Protein AF-A0A7R9KYJ5-F1 (afdb_monomer)

pLDDT: mean 84.86, std 11.12, range [43.69, 97.81]

Organism: NCBI:txid1979941

Solvent-accessible surface area (backbone atoms only — not comparable to full-atom values): 15935 Å² total; per-residue (Å²): 87,80,47,79,44,80,58,93,63,88,48,74,47,66,57,89,94,45,94,55,43,24,34,46,56,41,36,39,38,29,36,30,98,45,69,62,55,12,24,77,63,60,63,96,84,44,43,27,28,15,24,41,35,40,36,20,23,23,57,75,84,31,96,46,56,84,66,14,72,80,43,87,79,11,60,50,76,47,79,46,78,37,78,87,72,94,54,72,93,75,57,66,68,77,55,44,60,58,57,52,52,56,69,68,59,84,71,76,64,73,92,35,41,22,79,75,34,82,95,36,33,52,69,72,69,48,92,83,67,78,65,53,68,45,46,75,91,76,63,78,89,61,90,83,59,48,72,71,41,78,50,61,78,94,78,58,62,49,79,40,78,71,91,85,44,41,33,39,38,51,38,89,94,53,68,38,35,39,32,50,30,93,45,94,54,44,21,34,49,48,36,35,38,47,40,62,40,97,48,79,69,31,28,24,76,47,27,50,71,78,43,44,30,26,15,25,42,35,39,38,20,22,24,56,75,83,31,97,44,57,84,66,14,72,81,43,89,79,12,57,49,73,50,79,43,79,38,78,87,71,95,48,75,91,72,56,67,68,71,57,46,58,56,59,54,56,52,70,73,57,83,80,111

Structure (mmCIF, N/CA/C/O backbone):
data_AF-A0A7R9KYJ5-F1
#
_entry.id   AF-A0A7R9KYJ5-F1
#
loop_
_atom_site.group_PDB
_atom_site.id
_atom_site.type_symbol
_atom_site.label_atom_id
_atom_site.label_alt_id
_atom_site.label_comp_id
_atom_site.label_asym_id
_atom_site.label_entity_id
_atom_site.label_seq_id
_atom_site.pdbx_PDB_ins_code
_atom_site.Cartn_x
_atom_site.Cartn_y
_atom_site.Cartn_z
_atom_site.occupancy
_atom_site.B_iso_or_equiv
_atom_site.auth_seq_id
_atom_site.auth_comp_id
_atom_site.auth_asym_id
_atom_site.auth_atom_id
_atom_site.pdbx_PDB_model_num
ATOM 1 N N . ILE A 1 1 ? 7.796 -6.498 -13.923 1.00 54.25 1 ILE A N 1
ATOM 2 C CA . ILE A 1 1 ? 8.670 -6.961 -12.808 1.00 54.25 1 ILE A CA 1
ATOM 3 C C . ILE A 1 1 ? 9.885 -6.072 -12.810 1.00 54.25 1 ILE A C 1
ATOM 5 O O . ILE A 1 1 ? 10.427 -5.866 -13.887 1.00 54.25 1 ILE A O 1
ATOM 9 N N . VAL A 1 2 ? 10.260 -5.558 -11.642 1.00 54.19 2 VAL A N 1
ATOM 10 C CA . VAL A 1 2 ? 11.327 -4.572 -11.493 1.00 54.19 2 VAL A CA 1
ATOM 11 C C . VAL A 1 2 ? 12.455 -5.181 -10.668 1.00 54.19 2 VAL A C 1
ATOM 13 O O . VAL A 1 2 ? 12.219 -5.609 -9.537 1.00 54.19 2 VAL A O 1
ATOM 16 N N . PHE A 1 3 ? 13.662 -5.227 -11.223 1.00 60.84 3 PHE A N 1
ATOM 17 C CA . PHE A 1 3 ? 14.865 -5.660 -10.513 1.00 60.84 3 PHE A CA 1
ATOM 18 C C . PHE A 1 3 ? 15.746 -4.459 -10.231 1.00 60.84 3 PHE A C 1
ATOM 20 O O . PHE A 1 3 ? 16.089 -3.743 -11.163 1.00 60.84 3 PHE A O 1
ATOM 27 N N . LYS A 1 4 ? 16.120 -4.264 -8.965 1.00 56.47 4 LYS A N 1
ATOM 28 C CA . LYS A 1 4 ? 17.148 -3.298 -8.583 1.00 56.47 4 LYS A CA 1
ATOM 29 C C . LYS A 1 4 ? 18.452 -4.037 -8.348 1.00 56.47 4 LYS A C 1
ATOM 31 O O . LYS A 1 4 ? 18.473 -4.994 -7.576 1.00 56.47 4 LYS A O 1
ATOM 36 N N . ILE A 1 5 ? 19.501 -3.606 -9.031 1.00 63.38 5 ILE A N 1
ATOM 37 C CA . ILE A 1 5 ? 20.840 -4.172 -8.917 1.00 63.38 5 ILE A CA 1
ATOM 38 C C . ILE A 1 5 ? 21.753 -3.070 -8.388 1.00 63.38 5 ILE A C 1
ATOM 40 O O . ILE A 1 5 ? 21.816 -1.982 -8.968 1.00 63.38 5 ILE A O 1
ATOM 44 N N . ASN A 1 6 ? 22.437 -3.365 -7.283 1.00 60.59 6 ASN A N 1
ATOM 45 C CA . ASN A 1 6 ? 23.510 -2.521 -6.775 1.00 60.59 6 ASN A CA 1
ATOM 46 C C . ASN A 1 6 ? 24.756 -2.774 -7.619 1.00 60.59 6 ASN A C 1
ATOM 48 O O . ASN A 1 6 ? 25.093 -3.924 -7.901 1.00 60.59 6 ASN A O 1
ATOM 52 N N . VAL A 1 7 ? 25.422 -1.701 -8.029 1.00 64.50 7 VAL A N 1
ATOM 53 C CA . VAL A 1 7 ? 26.625 -1.797 -8.851 1.00 64.50 7 VAL A CA 1
ATOM 54 C C . VAL A 1 7 ? 27.841 -1.795 -7.925 1.00 64.50 7 VAL A C 1
ATOM 56 O O . VAL A 1 7 ? 28.076 -0.820 -7.220 1.00 64.50 7 VAL A O 1
ATOM 59 N N . GLU A 1 8 ? 28.588 -2.901 -7.887 1.00 60.72 8 GLU A N 1
ATOM 60 C CA . GLU A 1 8 ? 29.778 -3.045 -7.026 1.00 60.72 8 GLU A CA 1
ATOM 61 C C . GLU A 1 8 ? 31.028 -2.368 -7.611 1.00 60.72 8 GLU A C 1
ATOM 63 O O . GLU A 1 8 ? 31.940 -2.007 -6.874 1.00 60.72 8 GLU A O 1
ATOM 68 N N . GLN A 1 9 ? 31.066 -2.164 -8.932 1.00 69.69 9 GLN A N 1
ATOM 69 C CA . GLN A 1 9 ? 32.134 -1.440 -9.626 1.00 69.69 9 GLN A CA 1
ATOM 70 C C . GLN A 1 9 ? 31.629 -0.081 -10.116 1.00 69.69 9 GLN A C 1
ATOM 72 O O . GLN A 1 9 ? 30.577 0.007 -10.747 1.00 69.69 9 GLN A O 1
ATOM 77 N N . SER A 1 10 ? 32.385 0.986 -9.860 1.00 73.44 10 SER A N 1
ATOM 78 C CA . SER A 1 10 ? 32.028 2.336 -10.299 1.00 73.44 10 SER A CA 1
ATOM 79 C C . SER A 1 10 ? 32.133 2.460 -11.820 1.00 73.44 10 SER A C 1
ATOM 81 O O . SER A 1 10 ? 33.216 2.576 -12.389 1.00 73.44 10 SER A O 1
ATOM 83 N N . VAL A 1 11 ? 30.982 2.457 -12.492 1.00 84.19 11 VAL A N 1
ATOM 84 C CA . VAL A 1 11 ? 30.887 2.776 -13.920 1.00 84.19 11 VAL A CA 1
ATOM 85 C C . VAL A 1 11 ? 30.623 4.271 -14.059 1.00 84.19 11 VAL A C 1
ATOM 87 O O . VAL A 1 11 ? 29.610 4.769 -13.563 1.00 84.19 11 VAL A O 1
ATOM 90 N N . VAL A 1 12 ? 31.528 4.981 -14.732 1.00 88.19 12 VAL A N 1
ATOM 91 C CA . VAL A 1 12 ? 31.413 6.422 -14.983 1.00 88.19 12 VAL A CA 1
ATOM 92 C C . VAL A 1 12 ? 30.849 6.656 -16.382 1.00 88.19 12 VAL A C 1
ATOM 94 O O . VAL A 1 12 ? 31.362 6.144 -17.373 1.00 88.19 12 VAL A O 1
ATOM 97 N N . LEU A 1 13 ? 29.784 7.442 -16.446 1.00 86.56 13 LEU A N 1
ATOM 98 C CA . LEU A 1 13 ? 29.173 7.974 -17.651 1.00 86.56 13 LEU A CA 1
ATOM 99 C C . LEU A 1 13 ? 29.736 9.371 -17.907 1.00 86.56 13 LEU A C 1
ATOM 101 O O . LEU A 1 13 ? 29.700 10.242 -17.036 1.00 86.56 13 LEU A O 1
ATOM 105 N N . SER A 1 14 ? 30.228 9.591 -19.116 1.00 87.94 14 SER A N 1
ATOM 106 C CA . SER A 1 14 ? 30.701 10.887 -19.587 1.00 87.94 14 SER A CA 1
ATOM 107 C C . SER A 1 14 ? 30.378 11.047 -21.074 1.00 87.94 14 SER A C 1
ATOM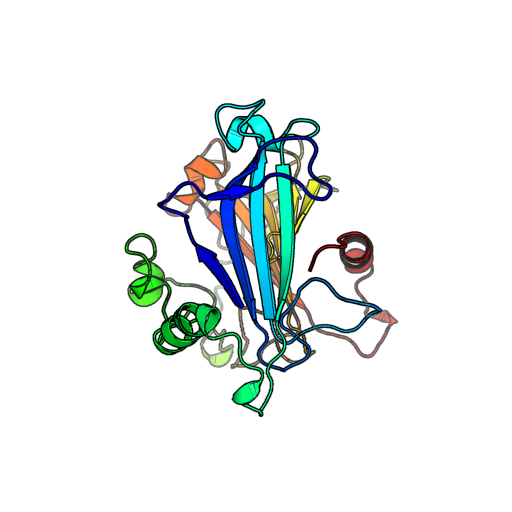 109 O O . SER A 1 14 ? 30.096 10.064 -21.764 1.00 87.94 14 SER A O 1
ATOM 111 N N . SER A 1 15 ? 30.412 12.292 -21.560 1.00 85.56 15 SER A N 1
ATOM 112 C CA . SER A 1 15 ? 30.179 12.658 -22.968 1.00 85.56 15 SER A CA 1
ATOM 113 C C . SER A 1 15 ? 28.714 12.552 -23.444 1.00 85.56 15 SER A C 1
ATOM 115 O O . SER A 1 15 ? 27.780 12.389 -22.658 1.00 85.56 15 SER A O 1
ATOM 117 N N . GLY A 1 16 ? 28.493 12.733 -24.753 1.00 83.75 16 GLY A N 1
ATOM 118 C CA . GLY A 1 16 ? 27.154 12.822 -25.340 1.00 83.75 16 GLY A CA 1
ATOM 119 C C . GLY A 1 16 ? 26.439 14.109 -24.900 1.00 83.75 16 GLY A C 1
ATOM 120 O O . GLY A 1 16 ? 27.052 15.172 -24.957 1.00 83.75 16 GLY A O 1
ATOM 121 N N . PRO A 1 17 ? 25.169 14.045 -24.459 1.00 86.38 17 PRO A N 1
ATOM 122 C CA . PRO A 1 17 ? 24.458 15.209 -23.931 1.00 86.38 17 PRO A CA 1
ATOM 123 C C . PRO A 1 17 ? 24.836 15.552 -22.476 1.00 86.38 17 PRO A C 1
ATOM 125 O O . PRO A 1 17 ? 24.262 16.478 -21.909 1.00 86.38 17 PRO A O 1
ATOM 128 N N . LEU A 1 18 ? 25.741 14.797 -21.838 1.00 88.38 18 LEU A N 1
ATOM 129 C CA . LEU A 1 18 ? 26.105 14.997 -20.435 1.00 88.38 18 LEU A CA 1
ATOM 130 C C . LEU A 1 18 ? 27.229 16.030 -20.295 1.00 88.38 18 LEU A C 1
ATOM 132 O O . LEU A 1 18 ? 28.330 15.840 -20.812 1.00 88.38 18 LEU A O 1
ATOM 136 N N . SER A 1 19 ? 26.962 17.088 -19.527 1.00 90.19 19 SER A N 1
ATOM 137 C CA . SER A 1 19 ? 27.920 18.170 -19.245 1.00 90.19 19 SER A CA 1
ATOM 138 C C . SER A 1 19 ? 28.940 17.843 -18.145 1.00 90.19 19 SER A C 1
ATOM 140 O O . SER A 1 19 ? 29.886 18.601 -17.950 1.00 90.19 19 SER A O 1
ATOM 142 N N . TYR A 1 20 ? 28.749 16.742 -17.414 1.00 93.00 20 TYR A N 1
ATOM 143 C CA . TYR A 1 20 ? 29.576 16.336 -16.271 1.00 93.00 20 TYR A CA 1
ATOM 144 C C . TYR A 1 20 ? 29.854 14.833 -16.299 1.00 93.00 20 TYR A C 1
ATOM 146 O O . TYR A 1 20 ? 29.280 14.092 -17.101 1.00 93.00 20 TYR A O 1
ATOM 154 N N . GLN A 1 21 ? 30.718 14.380 -15.392 1.00 92.75 21 GLN A N 1
ATOM 155 C CA . GLN A 1 21 ? 30.911 12.958 -15.123 1.00 92.75 21 GLN A CA 1
ATOM 156 C C . GLN A 1 21 ? 29.897 12.454 -14.094 1.00 92.75 21 GLN A C 1
ATOM 158 O O . GLN A 1 21 ? 29.763 13.012 -13.003 1.00 92.75 21 GLN A O 1
ATOM 163 N N . TYR A 1 22 ? 29.213 11.366 -14.436 1.00 93.44 22 TYR A N 1
ATOM 164 C CA . TYR A 1 22 ? 28.187 10.757 -13.600 1.00 93.44 22 TYR A CA 1
ATOM 165 C C . TYR A 1 22 ? 28.546 9.314 -13.264 1.00 93.44 22 TYR A C 1
ATOM 167 O O . TYR A 1 22 ? 28.763 8.510 -14.160 1.00 93.44 22 TYR A O 1
ATOM 175 N N . THR A 1 23 ? 28.549 8.941 -11.989 1.00 92.75 23 THR A N 1
ATOM 176 C CA . THR A 1 23 ? 28.785 7.551 -11.575 1.00 92.75 23 THR A CA 1
ATOM 177 C C . THR A 1 23 ? 27.461 6.816 -11.405 1.00 92.75 23 THR A C 1
ATOM 179 O O . THR A 1 23 ? 26.571 7.287 -10.691 1.00 92.75 23 THR A O 1
ATOM 182 N N . ILE A 1 24 ? 27.317 5.654 -12.053 1.00 89.62 24 ILE A N 1
ATOM 183 C CA . ILE A 1 24 ? 26.127 4.805 -11.925 1.00 89.62 24 ILE A CA 1
ATOM 184 C C . ILE A 1 24 ? 26.024 4.308 -10.484 1.00 89.62 24 ILE A C 1
ATOM 186 O O . ILE A 1 24 ? 26.941 3.682 -9.962 1.00 89.62 24 ILE A O 1
ATOM 190 N N . SER A 1 25 ? 24.877 4.561 -9.859 1.00 85.75 25 SER A N 1
ATOM 191 C CA . SER A 1 25 ? 24.578 4.115 -8.499 1.00 85.75 25 SER A CA 1
ATOM 192 C C . SER A 1 25 ? 23.586 2.961 -8.488 1.00 85.75 25 SER A C 1
ATOM 194 O O . SER A 1 25 ? 23.753 2.015 -7.722 1.00 85.75 25 SER A O 1
ATOM 196 N N . ASN A 1 26 ? 22.556 3.029 -9.334 1.00 82.69 26 ASN A N 1
ATOM 197 C CA . ASN A 1 26 ? 21.477 2.051 -9.339 1.00 82.69 26 ASN A CA 1
ATOM 198 C C . ASN A 1 26 ? 21.112 1.655 -10.760 1.00 82.69 26 ASN A C 1
ATOM 200 O O . ASN A 1 26 ? 21.016 2.494 -11.655 1.00 82.69 26 ASN A O 1
ATOM 204 N N . LEU A 1 27 ? 20.815 0.375 -10.929 1.00 82.75 27 LEU A N 1
ATOM 205 C CA . LEU A 1 27 ? 20.267 -0.165 -12.158 1.00 82.75 27 LEU A CA 1
ATOM 206 C C . LEU A 1 27 ? 18.890 -0.745 -11.866 1.00 82.75 27 LEU A C 1
ATOM 208 O O . LEU A 1 27 ? 18.728 -1.529 -10.931 1.00 82.75 27 LEU A O 1
ATOM 212 N N . THR A 1 28 ? 17.905 -0.348 -12.663 1.00 80.62 28 THR A N 1
ATOM 213 C CA . THR A 1 28 ? 16.538 -0.851 -12.582 1.00 80.62 28 THR A CA 1
ATOM 214 C C . THR A 1 28 ? 16.159 -1.516 -13.893 1.00 80.62 28 THR A C 1
ATOM 216 O O . THR A 1 28 ? 16.295 -0.922 -14.953 1.00 80.62 28 THR A O 1
ATOM 219 N N . LEU A 1 29 ? 15.704 -2.760 -13.842 1.00 81.31 29 LEU A N 1
ATOM 220 C CA . LEU A 1 29 ? 15.340 -3.514 -15.034 1.00 81.31 29 LEU A CA 1
ATOM 221 C C . LEU A 1 29 ? 13.868 -3.908 -14.977 1.00 81.31 29 LEU A C 1
ATOM 223 O O . LEU A 1 29 ? 13.441 -4.615 -14.060 1.00 81.31 29 LEU A O 1
ATOM 227 N N . HIS A 1 30 ? 13.118 -3.459 -15.975 1.00 79.38 30 HIS A N 1
ATOM 228 C CA . HIS A 1 30 ? 11.690 -3.668 -16.138 1.00 79.38 30 HIS A CA 1
ATOM 229 C C . HIS A 1 30 ? 11.417 -4.697 -17.229 1.00 79.38 30 HIS A C 1
ATOM 231 O O . HIS A 1 30 ? 11.981 -4.636 -18.320 1.00 79.38 30 HIS A O 1
ATOM 237 N N . PHE A 1 31 ? 10.520 -5.638 -16.944 1.00 79.75 31 PHE A N 1
ATOM 238 C CA . PHE A 1 31 ? 10.024 -6.593 -17.936 1.00 79.75 31 PHE A CA 1
ATOM 239 C C . PHE A 1 31 ? 8.535 -6.849 -17.816 1.00 79.75 31 PHE A C 1
ATOM 241 O O . PHE A 1 31 ? 7.980 -6.920 -16.707 1.00 79.75 31 PHE A O 1
ATOM 248 N N . GLY A 1 32 ? 7.935 -7.082 -18.979 1.00 68.69 32 GLY A N 1
ATOM 249 C CA . GLY A 1 32 ? 6.530 -7.402 -19.143 1.00 68.69 32 GLY A CA 1
ATOM 250 C C . GLY A 1 32 ? 6.286 -8.896 -19.226 1.00 68.69 32 GLY A C 1
ATOM 251 O O . GLY A 1 32 ? 7.159 -9.670 -19.607 1.00 68.69 32 GLY A O 1
ATOM 252 N N . ARG A 1 33 ? 5.059 -9.306 -18.891 1.00 68.06 33 ARG A N 1
ATOM 253 C CA . ARG A 1 33 ? 4.560 -10.647 -19.244 1.00 68.06 33 ARG A CA 1
ATOM 254 C C . ARG A 1 33 ? 4.329 -10.799 -20.749 1.00 68.06 33 ARG A C 1
ATOM 256 O O . ARG A 1 33 ? 4.350 -11.911 -21.257 1.00 68.06 33 ARG A O 1
ATOM 263 N N . GLU A 1 34 ? 4.102 -9.683 -21.431 1.00 73.69 34 GLU A N 1
ATOM 264 C CA . GLU A 1 34 ? 3.839 -9.600 -22.864 1.00 73.69 34 GLU A CA 1
ATOM 265 C C . GLU A 1 34 ? 4.842 -8.641 -23.514 1.00 73.69 34 GLU A C 1
ATOM 267 O O . GLU A 1 34 ? 5.391 -7.753 -22.853 1.00 73.69 34 GLU A O 1
ATOM 272 N N . ASN A 1 35 ? 5.030 -8.785 -24.828 1.00 79.00 35 ASN A N 1
ATOM 273 C CA . ASN A 1 35 ? 5.992 -8.012 -25.621 1.00 79.00 35 ASN A CA 1
ATOM 274 C C . ASN A 1 35 ? 5.703 -6.502 -25.686 1.00 79.00 35 ASN A C 1
ATOM 276 O O . ASN A 1 35 ? 6.503 -5.754 -26.224 1.00 79.00 35 ASN A O 1
ATOM 280 N N . ASN A 1 36 ? 4.577 -6.039 -25.159 1.00 77.25 36 ASN A N 1
ATOM 281 C CA . ASN A 1 36 ? 4.180 -4.634 -25.141 1.00 77.25 36 ASN A CA 1
ATOM 282 C C . ASN A 1 36 ? 3.894 -4.134 -23.719 1.00 77.25 36 ASN A C 1
ATOM 284 O O . ASN A 1 36 ? 3.120 -3.202 -23.555 1.00 77.25 36 ASN A O 1
ATOM 288 N N . ARG A 1 37 ? 4.425 -4.789 -22.675 1.00 74.62 37 ARG A N 1
ATOM 289 C CA . ARG A 1 37 ? 4.090 -4.463 -21.271 1.00 74.62 37 ARG A CA 1
ATOM 290 C C . ARG A 1 37 ? 5.292 -4.436 -20.337 1.00 74.62 37 ARG A C 1
ATOM 292 O O . ARG A 1 37 ? 5.141 -4.758 -19.158 1.00 74.62 37 ARG A O 1
ATOM 299 N N . GLY A 1 38 ? 6.482 -4.167 -20.864 1.00 82.31 38 GLY A N 1
ATOM 300 C CA . GLY A 1 38 ? 7.709 -4.220 -20.081 1.00 82.31 38 GLY A CA 1
ATOM 301 C C . GLY A 1 38 ? 8.352 -2.891 -19.783 1.00 82.31 38 GLY A C 1
ATOM 302 O O . GLY A 1 38 ? 8.700 -2.680 -18.630 1.00 82.31 38 GLY A O 1
ATOM 303 N N . SER A 1 39 ? 8.515 -2.024 -20.776 1.00 86.69 39 SER A N 1
ATOM 304 C CA . SER A 1 39 ? 9.065 -0.688 -20.551 1.00 86.69 39 SER A CA 1
ATOM 305 C C . SER A 1 39 ? 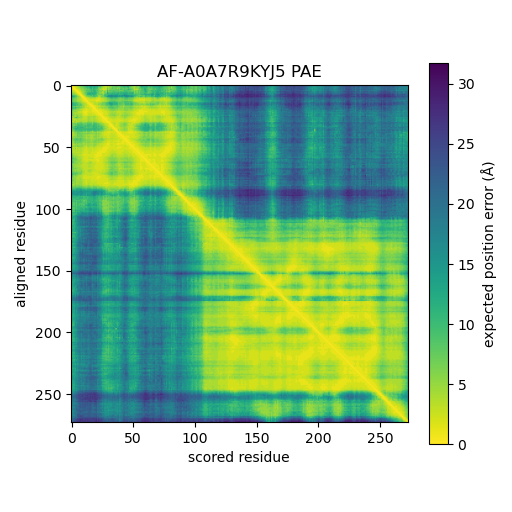8.041 0.232 -19.900 1.00 86.69 39 SER A C 1
ATOM 307 O O . SER A 1 39 ? 6.867 0.162 -20.247 1.00 86.69 39 SER A O 1
ATOM 309 N N . GLU A 1 40 ? 8.449 1.104 -18.985 1.00 81.88 40 GLU A N 1
ATOM 310 C CA . GLU A 1 40 ? 7.583 2.195 -18.509 1.00 81.88 40 GLU A CA 1
ATOM 311 C C . GLU A 1 40 ? 7.605 3.372 -19.497 1.00 81.88 40 GLU A C 1
ATOM 313 O O . GLU A 1 40 ? 6.586 4.031 -19.708 1.00 81.88 40 GLU A O 1
ATOM 318 N N . HIS A 1 41 ? 8.727 3.565 -20.199 1.00 83.12 41 HIS A N 1
ATOM 319 C CA . HIS A 1 41 ? 8.852 4.549 -21.270 1.00 83.12 41 HIS A CA 1
ATOM 320 C C . HIS A 1 41 ? 8.405 3.989 -22.627 1.00 83.12 41 HIS A C 1
ATOM 322 O O . HIS A 1 41 ? 8.463 2.783 -22.894 1.00 83.12 41 HIS A O 1
ATOM 328 N N . THR A 1 42 ? 7.969 4.884 -23.516 1.00 85.44 42 THR A N 1
ATOM 329 C CA . THR A 1 42 ? 7.528 4.550 -24.879 1.00 85.44 42 THR A CA 1
ATOM 330 C C . THR A 1 42 ? 8.293 5.368 -25.914 1.00 85.44 42 THR A C 1
ATOM 332 O O . THR A 1 42 ? 8.713 6.489 -25.633 1.00 85.44 42 THR A O 1
ATOM 335 N N . ILE A 1 43 ? 8.451 4.827 -27.125 1.00 83.88 43 ILE A N 1
ATOM 336 C CA . ILE A 1 43 ? 8.897 5.596 -28.299 1.00 83.88 43 ILE A CA 1
ATOM 337 C C . ILE A 1 43 ? 7.706 5.702 -29.239 1.00 83.88 43 ILE A C 1
ATOM 339 O O . ILE A 1 43 ? 7.170 4.683 -29.670 1.00 83.88 43 ILE A O 1
ATOM 343 N N . SER A 1 44 ? 7.266 6.928 -29.528 1.00 86.38 44 SER A N 1
ATOM 344 C CA . SER A 1 44 ? 6.091 7.194 -30.375 1.00 86.38 44 SER A CA 1
ATOM 345 C C . SER A 1 44 ? 4.832 6.434 -29.926 1.00 86.38 44 SER A C 1
ATOM 347 O O . SER A 1 44 ? 4.076 5.921 -30.746 1.00 86.38 44 SER A O 1
ATOM 349 N N . GLY A 1 45 ? 4.629 6.306 -28.609 1.00 83.25 45 GLY A N 1
ATOM 350 C CA . GLY A 1 45 ? 3.502 5.570 -28.024 1.00 83.25 45 GLY A CA 1
ATOM 351 C C . GLY A 1 45 ? 3.644 4.043 -28.037 1.00 83.25 45 GLY A C 1
ATOM 352 O O . GLY A 1 45 ? 2.771 3.350 -27.518 1.00 83.25 45 GLY A O 1
ATOM 353 N N . VAL A 1 46 ? 4.738 3.499 -28.579 1.00 84.56 46 VAL A N 1
ATOM 354 C CA . VAL A 1 46 ? 5.011 2.059 -28.579 1.00 84.56 46 VAL A CA 1
ATOM 355 C C . VAL A 1 46 ? 5.761 1.668 -27.309 1.00 84.56 46 VAL A C 1
ATOM 357 O O . VAL A 1 46 ? 6.832 2.199 -27.008 1.00 84.56 46 VAL A O 1
ATOM 360 N N . GLN A 1 47 ? 5.186 0.719 -26.573 1.00 87.56 47 GLN A N 1
ATOM 361 C CA . GLN A 1 47 ? 5.770 0.111 -25.380 1.00 87.56 47 GLN A CA 1
ATOM 362 C C . GLN A 1 47 ? 6.568 -1.144 -25.756 1.00 87.56 47 GLN A C 1
ATOM 364 O O . GLN A 1 47 ? 6.176 -1.894 -26.652 1.00 87.56 47 GLN A O 1
ATOM 369 N N . PHE A 1 48 ? 7.675 -1.387 -25.059 1.00 88.38 48 PHE A N 1
ATOM 370 C CA . PHE A 1 48 ? 8.626 -2.450 -25.364 1.00 88.38 48 PHE A CA 1
ATOM 371 C C . PHE A 1 48 ? 8.519 -3.621 -24.373 1.00 88.38 48 PHE A C 1
ATOM 373 O O . PHE A 1 48 ? 8.005 -3.460 -23.259 1.00 88.38 48 PHE A O 1
ATOM 380 N N . PRO A 1 49 ? 9.015 -4.817 -24.745 1.00 86.19 49 PRO A N 1
ATOM 381 C CA . PRO A 1 49 ? 9.022 -5.992 -23.872 1.00 86.19 49 PRO A CA 1
ATOM 382 C C . PRO A 1 49 ? 9.823 -5.834 -22.570 1.00 86.19 49 PRO A C 1
ATOM 384 O O . PRO A 1 49 ? 9.571 -6.554 -21.597 1.00 86.19 49 PRO A O 1
ATOM 387 N N . GLY A 1 50 ? 10.787 -4.914 -22.544 1.00 86.75 50 GLY A N 1
ATOM 388 C CA . GLY A 1 50 ? 11.550 -4.571 -21.353 1.00 86.75 50 GLY A CA 1
ATOM 389 C C . GLY A 1 50 ? 12.273 -3.237 -21.474 1.00 86.75 50 GLY A C 1
ATOM 390 O O . GLY A 1 50 ? 12.371 -2.658 -22.555 1.00 86.75 50 GLY A O 1
ATOM 391 N N . GLU A 1 51 ? 12.791 -2.765 -20.349 1.00 89.00 51 GLU A N 1
ATOM 392 C CA . GLU A 1 51 ? 13.551 -1.524 -20.240 1.00 89.00 51 GLU A CA 1
ATOM 393 C C . GLU A 1 51 ? 14.612 -1.652 -19.158 1.00 89.00 51 GLU A C 1
ATOM 395 O O . GLU A 1 51 ? 14.330 -2.090 -18.046 1.00 89.00 51 GLU A O 1
ATOM 400 N N . LEU A 1 52 ? 15.826 -1.228 -19.479 1.00 86.62 52 LEU A N 1
ATOM 401 C CA . LEU A 1 52 ? 16.918 -1.083 -18.535 1.00 86.62 52 LEU A CA 1
ATOM 402 C C . LEU A 1 52 ? 17.133 0.400 -18.237 1.00 86.62 52 LEU A C 1
ATOM 404 O O . LEU A 1 52 ? 17.452 1.167 -19.136 1.00 86.62 52 LEU A O 1
ATOM 408 N N . GLN A 1 53 ? 17.007 0.781 -16.976 1.00 90.00 53 GLN A N 1
ATOM 409 C CA . GLN A 1 53 ? 17.236 2.131 -16.483 1.00 90.00 53 GLN A CA 1
ATOM 410 C C . GLN A 1 53 ? 18.511 2.177 -15.657 1.00 90.00 53 GLN A C 1
ATOM 412 O O . GLN A 1 53 ? 18.681 1.413 -14.705 1.00 90.00 53 GLN A O 1
ATOM 417 N N . LEU A 1 54 ? 19.399 3.094 -16.010 1.00 88.31 54 LEU A N 1
ATOM 418 C CA . LEU A 1 54 ? 20.634 3.375 -15.296 1.00 88.31 54 LEU A CA 1
ATOM 419 C C . LEU A 1 54 ? 20.490 4.738 -14.642 1.00 88.31 54 LEU A C 1
ATOM 421 O O . LEU A 1 54 ? 20.273 5.730 -15.332 1.00 88.31 54 LEU A O 1
ATOM 425 N N . TYR A 1 55 ? 20.628 4.778 -13.325 1.00 90.06 55 TYR A N 1
ATOM 426 C CA . TYR A 1 55 ? 20.592 6.003 -12.549 1.00 90.06 55 TYR A CA 1
ATOM 427 C C . TYR A 1 55 ? 21.986 6.307 -12.025 1.00 90.06 55 TYR A C 1
ATOM 429 O O . TYR A 1 55 ? 22.586 5.501 -11.304 1.00 90.06 55 TYR A O 1
ATOM 437 N N . ALA A 1 56 ? 22.485 7.485 -12.372 1.00 92.00 56 ALA A N 1
ATOM 438 C CA . ALA A 1 56 ? 23.808 7.951 -12.008 1.00 92.00 56 ALA A CA 1
ATOM 439 C C . ALA A 1 56 ? 23.733 9.301 -11.292 1.00 92.00 56 ALA A C 1
ATOM 441 O O . ALA A 1 56 ? 22.852 10.111 -11.578 1.00 92.00 56 ALA A O 1
ATOM 442 N N . TYR A 1 57 ? 24.644 9.530 -10.352 1.00 93.81 57 TYR A N 1
ATOM 443 C CA . TYR A 1 57 ? 24.799 10.830 -9.702 1.00 93.81 57 TYR A CA 1
ATOM 444 C C . TYR A 1 57 ? 26.028 11.544 -10.246 1.00 93.81 57 TYR A C 1
ATOM 446 O O . TYR A 1 57 ? 26.987 10.896 -10.662 1.00 93.81 57 TYR A O 1
ATOM 454 N N . ASN A 1 58 ? 25.999 12.871 -10.251 1.00 94.50 58 ASN A N 1
ATOM 455 C CA . ASN A 1 58 ? 27.102 13.704 -10.696 1.00 94.50 58 ASN A CA 1
ATOM 456 C C . ASN A 1 58 ? 28.253 13.603 -9.696 1.00 94.50 58 ASN A C 1
ATOM 458 O O . ASN A 1 58 ? 28.279 14.293 -8.679 1.00 94.50 58 ASN A O 1
ATOM 462 N N . SER A 1 59 ? 29.195 12.715 -9.990 1.00 93.31 59 SER A N 1
ATOM 463 C CA . SER A 1 59 ? 30.358 12.445 -9.149 1.00 93.31 59 SER A CA 1
ATOM 464 C C . SER A 1 59 ? 31.459 13.490 -9.311 1.00 93.31 59 SER A C 1
ATOM 466 O O . SER A 1 59 ? 32.458 13.435 -8.604 1.00 93.31 59 SER A O 1
ATOM 468 N N . GLN A 1 60 ? 31.302 14.420 -10.256 1.00 93.38 60 GLN A N 1
ATOM 469 C CA . GLN A 1 60 ? 32.200 15.559 -10.405 1.00 93.38 60 GLN A CA 1
ATOM 470 C C . GLN A 1 60 ? 31.852 16.688 -9.427 1.00 93.38 60 GLN A C 1
ATOM 472 O O . GLN A 1 60 ? 32.750 17.402 -8.991 1.00 93.38 60 GLN A O 1
ATOM 477 N N . LEU A 1 61 ? 30.567 16.856 -9.097 1.00 93.44 61 LEU A N 1
ATOM 478 C CA . LEU A 1 61 ? 30.093 17.919 -8.205 1.00 93.44 61 LEU A CA 1
ATOM 479 C C . LEU A 1 61 ? 29.763 17.437 -6.789 1.00 93.44 61 LEU A C 1
ATOM 481 O O . LEU A 1 61 ? 29.886 18.220 -5.854 1.00 93.44 61 LEU A O 1
ATOM 485 N N . TYR A 1 62 ? 29.358 16.176 -6.620 1.00 94.69 62 TYR A N 1
ATOM 486 C CA . TYR A 1 62 ? 28.864 15.661 -5.342 1.00 94.69 62 TYR A CA 1
ATOM 487 C C . TYR A 1 62 ? 29.575 14.379 -4.933 1.00 94.69 62 TYR A C 1
ATOM 489 O O . TYR A 1 62 ? 29.949 13.550 -5.766 1.00 94.69 62 TYR A O 1
ATOM 497 N N . SER A 1 63 ? 29.698 14.177 -3.622 1.00 90.62 63 SER A N 1
ATOM 498 C CA . SER A 1 63 ? 30.431 13.026 -3.084 1.00 90.62 63 SER A CA 1
ATOM 499 C C . SER A 1 63 ? 29.625 11.732 -3.176 1.00 90.62 63 SER A C 1
ATOM 501 O O . SER A 1 63 ? 30.185 10.641 -3.288 1.00 90.62 63 SER A O 1
ATOM 503 N N . ASN A 1 64 ? 28.296 11.826 -3.103 1.00 88.75 64 ASN A N 1
ATOM 504 C CA . ASN A 1 64 ? 27.418 10.663 -3.085 1.00 88.75 64 ASN A CA 1
ATOM 505 C C . ASN A 1 64 ? 26.028 10.959 -3.665 1.00 88.75 64 ASN A C 1
ATOM 507 O O . ASN A 1 64 ? 25.591 12.103 -3.782 1.00 88.75 64 ASN A O 1
ATOM 511 N N . TRP A 1 65 ? 25.301 9.882 -3.971 1.00 88.56 65 TRP A N 1
ATOM 512 C CA . TRP A 1 65 ? 23.928 9.935 -4.476 1.00 88.56 65 TRP A CA 1
ATOM 513 C C . TRP A 1 65 ? 22.959 10.694 -3.554 1.00 88.56 65 TRP A C 1
ATOM 515 O O . TRP A 1 65 ? 22.047 11.366 -4.033 1.00 88.56 65 TRP A O 1
ATOM 525 N N . THR A 1 66 ? 23.109 10.564 -2.231 1.00 90.44 66 THR A N 1
ATOM 526 C CA . THR A 1 66 ? 22.165 11.136 -1.256 1.00 90.44 66 THR A CA 1
ATOM 527 C C . THR A 1 66 ? 22.178 12.658 -1.268 1.00 90.44 66 THR A C 1
ATOM 529 O O . THR A 1 66 ? 21.120 13.263 -1.113 1.00 90.44 66 THR A O 1
ATOM 532 N N . GLU A 1 67 ? 23.352 13.244 -1.465 1.00 92.31 67 GLU A N 1
ATOM 533 C CA . GLU A 1 67 ? 23.547 14.677 -1.657 1.00 92.31 67 GLU A CA 1
ATOM 534 C C . GLU A 1 67 ? 23.021 15.104 -3.035 1.00 92.31 67 GLU A C 1
ATOM 536 O O . GLU A 1 67 ? 22.120 15.930 -3.140 1.00 92.31 67 GLU A O 1
ATOM 541 N N . ALA A 1 68 ? 23.487 14.439 -4.094 1.00 92.69 68 ALA A N 1
ATOM 542 C CA . ALA A 1 68 ? 23.211 14.837 -5.471 1.00 92.69 68 ALA A CA 1
ATOM 543 C C . ALA 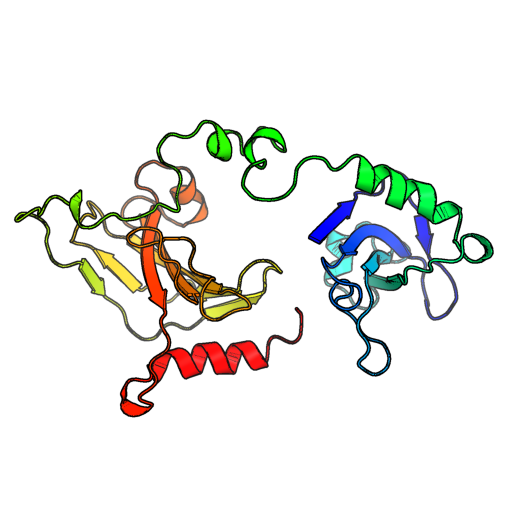A 1 68 ? 21.726 14.765 -5.872 1.00 92.69 68 ALA A C 1
ATOM 545 O O . ALA A 1 68 ? 21.266 15.536 -6.709 1.00 92.69 68 ALA A O 1
ATOM 546 N N . LYS A 1 69 ? 20.943 13.838 -5.300 1.00 90.56 69 LYS A N 1
ATOM 547 C CA . LYS A 1 69 ? 19.542 13.599 -5.708 1.00 90.56 69 LYS A CA 1
ATOM 548 C C . LYS A 1 69 ? 18.594 14.785 -5.498 1.00 90.56 69 LYS A C 1
ATOM 550 O O . LYS A 1 69 ? 17.470 14.739 -5.996 1.00 90.56 69 LYS A O 1
ATOM 555 N N . HIS A 1 70 ? 19.000 15.783 -4.719 1.00 90.25 70 HIS A N 1
ATOM 556 C CA . HIS A 1 70 ? 18.202 16.973 -4.427 1.00 90.25 70 HIS A CA 1
ATOM 557 C C . HIS A 1 70 ? 18.711 18.229 -5.141 1.00 90.25 70 HIS A C 1
ATOM 559 O O . HIS A 1 70 ? 18.093 19.281 -5.012 1.00 90.25 70 HIS A O 1
ATOM 565 N N . GLU A 1 71 ? 19.775 18.105 -5.934 1.00 92.62 71 GLU A N 1
ATOM 566 C CA . GLU A 1 71 ? 20.499 19.237 -6.499 1.00 92.62 71 GLU A CA 1
ATOM 567 C C . GLU A 1 71 ? 20.384 19.316 -8.027 1.00 92.62 71 GLU A C 1
ATOM 569 O O . GLU A 1 71 ? 20.222 18.313 -8.735 1.00 92.62 71 GLU A O 1
ATOM 574 N N . ALA A 1 72 ? 20.497 20.535 -8.558 1.00 90.56 72 ALA A N 1
ATOM 575 C CA . ALA A 1 72 ? 20.522 20.765 -9.999 1.00 90.56 72 ALA A CA 1
ATOM 576 C C . ALA A 1 72 ? 21.744 20.086 -10.637 1.00 90.56 72 ALA A C 1
ATOM 578 O O . ALA A 1 72 ? 22.844 20.115 -10.095 1.00 90.56 72 ALA A O 1
ATOM 579 N N . ASN A 1 73 ? 21.558 19.466 -11.807 1.00 90.62 73 ASN A N 1
ATOM 580 C CA . ASN A 1 73 ? 22.572 18.637 -12.479 1.00 90.62 73 ASN A CA 1
ATOM 581 C C . ASN A 1 73 ? 23.092 17.456 -11.642 1.00 90.62 73 ASN A C 1
ATOM 583 O O . ASN A 1 73 ? 24.066 16.821 -12.050 1.00 90.62 73 ASN A O 1
ATOM 587 N N . GLY A 1 74 ? 22.465 17.145 -10.504 1.00 92.25 74 GLY A N 1
ATOM 588 C CA . GLY A 1 74 ? 22.931 16.120 -9.582 1.00 92.25 74 GLY A CA 1
ATOM 589 C C . GLY A 1 74 ? 22.690 14.695 -10.064 1.00 92.25 74 GLY A C 1
ATOM 590 O O . GLY A 1 74 ? 23.437 13.801 -9.682 1.00 92.25 74 GLY A O 1
ATOM 591 N N . LEU A 1 75 ? 21.718 14.465 -10.951 1.00 92.88 75 LEU A N 1
ATOM 592 C CA . LEU A 1 75 ? 21.378 13.134 -11.456 1.00 92.88 75 LEU A CA 1
ATOM 593 C C . LEU A 1 75 ? 21.388 13.070 -12.986 1.00 92.88 75 LEU A C 1
ATOM 595 O O . LEU A 1 75 ? 21.006 14.024 -13.661 1.00 92.88 75 LEU A O 1
ATOM 599 N N . ALA A 1 76 ? 21.751 11.904 -13.512 1.00 92.25 76 ALA A N 1
ATOM 600 C CA . ALA A 1 76 ? 21.536 11.507 -14.897 1.00 92.25 76 ALA A CA 1
ATOM 601 C C . ALA A 1 76 ? 20.822 10.151 -14.934 1.00 92.25 76 ALA A C 1
ATOM 603 O O . ALA A 1 76 ? 21.089 9.269 -14.113 1.00 92.25 76 ALA A O 1
ATOM 604 N N . ALA A 1 77 ? 19.918 9.981 -15.898 1.00 90.19 77 ALA A N 1
ATOM 605 C CA . ALA A 1 77 ? 19.213 8.728 -16.128 1.00 90.19 77 ALA A CA 1
ATOM 606 C C . ALA A 1 77 ? 19.334 8.315 -17.598 1.00 90.19 77 ALA A C 1
ATOM 608 O O . ALA A 1 77 ? 19.153 9.140 -18.492 1.00 90.19 77 ALA A O 1
ATOM 609 N N . ILE A 1 78 ? 19.629 7.038 -17.844 1.00 89.62 78 ILE A N 1
ATOM 610 C CA . ILE A 1 78 ? 19.650 6.447 -19.185 1.00 89.62 78 ILE A CA 1
ATOM 611 C C . ILE A 1 78 ? 18.646 5.303 -19.217 1.00 89.62 78 ILE A C 1
ATOM 613 O O . ILE A 1 78 ? 18.791 4.338 -18.470 1.00 89.62 78 ILE A O 1
ATOM 617 N N . SER A 1 79 ? 17.673 5.392 -20.121 1.00 89.19 79 SER A N 1
ATOM 618 C CA . SER A 1 79 ? 16.728 4.313 -20.410 1.00 89.19 79 SER A CA 1
ATOM 619 C C . SER A 1 79 ? 17.094 3.625 -21.720 1.00 89.19 79 SER A C 1
ATOM 621 O O . SER A 1 79 ? 17.143 4.250 -22.778 1.00 89.19 79 SER A O 1
ATOM 623 N N . VAL A 1 80 ? 17.320 2.316 -21.658 1.00 88.69 80 VAL A N 1
ATOM 624 C CA . VAL A 1 80 ? 17.567 1.449 -22.810 1.00 88.69 80 VAL A CA 1
ATOM 625 C C . VAL A 1 80 ? 16.352 0.551 -23.000 1.00 88.69 80 VAL A C 1
ATOM 627 O O . VAL A 1 80 ? 16.072 -0.319 -22.175 1.00 88.69 80 VAL A O 1
ATOM 630 N N . LEU A 1 81 ? 15.625 0.752 -24.098 1.00 88.56 81 LEU A N 1
ATOM 631 C CA . LEU A 1 81 ? 14.458 -0.059 -24.439 1.00 88.56 81 LEU A CA 1
ATOM 632 C C . LEU A 1 81 ? 14.892 -1.365 -25.103 1.00 88.56 81 LEU A C 1
ATOM 634 O O . LEU A 1 81 ? 15.725 -1.379 -26.010 1.00 88.56 81 LEU A O 1
ATOM 638 N N . ILE A 1 82 ? 14.325 -2.474 -24.636 1.00 84.75 82 ILE A N 1
ATOM 639 C CA . ILE A 1 82 ? 14.732 -3.824 -25.020 1.00 84.75 82 ILE A CA 1
ATOM 640 C C . ILE A 1 82 ? 13.628 -4.448 -25.861 1.00 84.75 82 ILE A C 1
ATOM 642 O O . ILE A 1 82 ? 12.505 -4.621 -25.391 1.00 84.75 82 ILE A O 1
ATOM 646 N N . SER A 1 83 ? 13.968 -4.851 -27.084 1.00 81.25 83 SER A N 1
ATOM 647 C CA . SER A 1 83 ? 13.122 -5.695 -27.927 1.00 81.25 83 SER A CA 1
ATOM 648 C C . SER A 1 83 ? 13.666 -7.123 -27.985 1.00 81.25 83 SER A C 1
ATOM 650 O O . SER A 1 83 ? 14.869 -7.358 -27.856 1.00 81.25 83 SER A O 1
ATOM 652 N N . PHE A 1 84 ? 12.775 -8.095 -28.175 1.00 75.56 84 PHE A N 1
ATOM 653 C CA . PHE A 1 84 ? 13.155 -9.489 -28.386 1.00 75.56 84 PHE A CA 1
ATOM 654 C C . PHE A 1 84 ? 13.002 -9.837 -29.866 1.00 75.56 84 PHE A C 1
ATOM 656 O O . PHE A 1 84 ? 11.917 -9.698 -30.428 1.00 75.56 84 PHE A O 1
ATOM 663 N N . SER A 1 85 ? 14.078 -10.318 -30.489 1.00 70.50 85 SER A N 1
ATOM 664 C CA . SER A 1 85 ? 14.056 -10.854 -31.852 1.00 70.50 85 SER A CA 1
ATOM 665 C C . SER A 1 85 ? 14.134 -12.376 -31.819 1.00 70.50 85 SER A C 1
ATOM 667 O O . SER A 1 85 ? 14.864 -12.952 -31.012 1.00 70.50 85 SER A O 1
ATOM 669 N N . LYS A 1 86 ? 13.400 -13.037 -32.720 1.00 67.94 86 LYS A N 1
ATOM 670 C CA . LYS A 1 86 ? 13.538 -14.484 -32.957 1.00 67.94 86 LYS A CA 1
ATOM 671 C C . LYS A 1 86 ? 14.810 -14.821 -33.745 1.00 67.94 86 LYS A C 1
ATOM 673 O O . LYS A 1 86 ? 15.198 -15.983 -33.788 1.00 67.94 86 LYS A O 1
ATOM 678 N N . ASN A 1 87 ? 15.456 -13.827 -34.359 1.00 72.75 87 ASN A N 1
ATOM 679 C CA . ASN A 1 87 ? 16.690 -14.008 -35.113 1.00 72.75 87 ASN A CA 1
ATOM 680 C C . ASN A 1 87 ? 17.910 -13.813 -34.200 1.00 72.75 87 ASN A C 1
ATOM 682 O O . ASN A 1 87 ? 18.204 -12.701 -33.757 1.00 72.75 87 ASN A O 1
ATOM 686 N N . SER A 1 88 ? 18.645 -14.897 -33.945 1.00 65.88 88 SER A N 1
ATOM 687 C CA . SER A 1 88 ? 19.841 -14.893 -33.096 1.00 65.88 88 SER A CA 1
ATOM 688 C C . SER A 1 88 ? 20.986 -14.040 -33.642 1.00 65.88 88 SER A C 1
ATOM 690 O O . SER A 1 88 ? 21.831 -13.610 -32.861 1.00 65.88 88 SER A O 1
ATOM 692 N N . ASN A 1 89 ? 21.009 -13.759 -34.949 1.00 70.62 89 ASN A N 1
ATOM 693 C CA . ASN A 1 89 ? 22.097 -13.020 -35.600 1.00 70.62 89 ASN A CA 1
ATOM 694 C C . ASN A 1 89 ? 22.064 -11.512 -35.301 1.00 70.62 89 ASN A C 1
ATOM 696 O O . ASN A 1 89 ? 23.017 -10.806 -35.606 1.00 70.62 89 ASN A O 1
ATOM 700 N N . GLN A 1 90 ? 20.984 -11.020 -34.687 1.00 68.56 90 GLN A N 1
ATOM 701 C CA . GLN A 1 90 ? 20.832 -9.630 -34.241 1.00 68.56 90 GLN A CA 1
ATOM 702 C C . GLN A 1 90 ? 20.866 -9.499 -32.709 1.00 68.56 90 GLN A C 1
ATOM 704 O O . GLN A 1 90 ? 20.605 -8.427 -32.167 1.00 68.56 90 GLN A O 1
ATOM 709 N N . ALA A 1 91 ? 21.151 -10.586 -31.983 1.00 70.50 91 ALA A N 1
ATOM 710 C CA . ALA A 1 91 ? 21.160 -10.561 -30.529 1.00 70.50 91 ALA A CA 1
ATOM 711 C C . ALA A 1 91 ? 22.430 -9.889 -29.993 1.00 70.50 91 ALA A C 1
ATOM 713 O O . ALA A 1 91 ? 23.548 -10.306 -30.299 1.00 70.50 91 ALA A O 1
ATOM 714 N N . ASN A 1 92 ? 22.260 -8.909 -29.104 1.00 72.88 92 ASN A N 1
ATOM 715 C CA . ASN A 1 92 ? 23.369 -8.373 -28.327 1.00 72.88 92 ASN A CA 1
ATOM 716 C C . ASN A 1 92 ? 23.873 -9.455 -27.355 1.00 72.88 92 ASN A C 1
ATOM 718 O O . ASN A 1 92 ? 23.205 -9.805 -26.377 1.00 72.88 92 ASN A O 1
ATOM 722 N N . THR A 1 93 ? 25.054 -10.004 -27.638 1.00 74.88 93 THR A N 1
ATOM 723 C CA . THR A 1 93 ? 25.642 -11.107 -26.871 1.00 74.88 93 THR A CA 1
ATOM 724 C C . THR A 1 93 ? 26.013 -10.707 -25.446 1.00 74.88 93 THR A C 1
ATOM 726 O O . THR A 1 93 ? 25.963 -11.564 -24.569 1.00 74.88 93 THR A O 1
ATOM 729 N N . GLN A 1 94 ? 26.281 -9.427 -25.179 1.00 74.19 94 GLN A N 1
ATOM 730 C CA . GLN A 1 94 ? 26.608 -8.930 -23.837 1.00 74.19 94 GLN A CA 1
ATOM 731 C C . GLN A 1 94 ? 25.394 -8.986 -22.896 1.00 74.19 94 GLN A C 1
ATOM 733 O O . GLN A 1 94 ? 25.520 -9.291 -21.711 1.00 74.19 94 GLN A O 1
ATOM 738 N N . LEU A 1 95 ? 24.178 -8.818 -23.433 1.00 70.25 95 LEU A N 1
ATOM 739 C CA . LEU A 1 95 ? 22.933 -8.956 -22.665 1.00 70.25 95 LEU A CA 1
ATOM 740 C C . LEU A 1 95 ? 22.576 -10.422 -22.346 1.00 70.25 95 LEU A C 1
ATOM 742 O O . LEU A 1 95 ? 21.624 -10.683 -21.599 1.00 70.25 95 LEU A O 1
ATOM 746 N N . LYS A 1 96 ? 23.341 -11.404 -22.856 1.00 72.00 96 LYS A N 1
ATOM 747 C CA . LYS A 1 96 ? 23.150 -12.821 -22.504 1.00 72.00 96 LYS A CA 1
ATOM 748 C C . LYS A 1 96 ? 23.358 -13.072 -21.016 1.00 72.00 96 LYS A C 1
ATOM 750 O O . LYS A 1 96 ? 22.634 -13.885 -20.459 1.00 72.00 96 LYS A O 1
ATOM 755 N N . HIS A 1 97 ? 24.267 -12.355 -20.357 1.00 69.25 97 HIS A N 1
ATOM 756 C CA . HIS A 1 97 ? 24.481 -12.502 -18.914 1.00 69.25 97 HIS A CA 1
ATOM 757 C C . HIS A 1 97 ? 23.231 -12.129 -18.113 1.00 69.25 97 HIS A C 1
ATOM 759 O O . HIS A 1 97 ? 22.804 -12.889 -17.245 1.00 69.25 97 HIS A O 1
ATOM 765 N N . ILE A 1 98 ? 22.582 -11.018 -18.472 1.00 66.50 98 ILE A N 1
ATOM 766 C CA . ILE A 1 98 ? 21.335 -10.573 -17.842 1.00 66.50 98 ILE A CA 1
ATOM 767 C C . ILE A 1 98 ? 20.221 -11.583 -18.123 1.00 66.50 98 ILE A C 1
ATOM 769 O O . ILE A 1 98 ? 19.573 -12.063 -17.199 1.00 66.50 98 ILE A O 1
ATOM 773 N N . THR A 1 99 ? 20.016 -11.966 -19.384 1.00 68.94 99 THR A N 1
ATOM 774 C CA . THR A 1 99 ? 18.948 -12.918 -19.740 1.00 68.94 99 THR A CA 1
ATOM 775 C C . THR A 1 99 ? 19.172 -14.320 -19.168 1.00 68.94 99 THR A C 1
ATOM 777 O O . THR A 1 99 ? 18.204 -14.990 -18.814 1.00 68.94 99 THR A O 1
ATOM 780 N N . HIS A 1 100 ? 20.422 -14.760 -19.009 1.00 69.81 100 HIS A N 1
ATOM 781 C CA . HIS A 1 100 ? 20.765 -16.005 -18.324 1.00 69.81 100 HIS A CA 1
ATOM 782 C C . HIS A 1 100 ? 20.502 -15.900 -16.818 1.00 69.81 100 HIS A C 1
ATOM 784 O O . HIS A 1 100 ? 19.865 -16.784 -16.253 1.00 69.81 100 HIS A O 1
ATOM 790 N N . ALA A 1 101 ? 20.882 -14.790 -16.177 1.00 66.56 101 ALA A N 1
ATOM 791 C CA . ALA A 1 101 ? 20.541 -14.537 -14.780 1.00 66.56 101 ALA A CA 1
ATOM 792 C C . ALA A 1 101 ? 19.017 -14.523 -14.557 1.00 66.56 101 ALA A C 1
ATOM 794 O O . ALA A 1 101 ? 18.540 -15.087 -13.577 1.00 66.56 101 ALA A O 1
ATOM 795 N N . LEU A 1 102 ? 18.230 -13.981 -15.499 1.00 66.81 102 LEU A N 1
ATOM 796 C CA . LEU A 1 102 ? 16.762 -14.017 -15.436 1.00 66.81 102 LEU A CA 1
ATOM 797 C C . LEU A 1 102 ? 16.186 -15.439 -15.455 1.00 66.81 102 LEU A C 1
ATOM 799 O O . LEU A 1 102 ? 15.148 -15.659 -14.825 1.00 66.81 102 LEU A O 1
ATOM 803 N N . LYS A 1 103 ? 16.835 -16.387 -16.152 1.00 67.38 103 LYS A N 1
ATOM 804 C CA . LYS A 1 103 ? 16.443 -17.811 -16.142 1.00 67.38 103 LYS A CA 1
ATOM 805 C C . LYS A 1 103 ? 16.648 -18.449 -14.769 1.00 67.38 103 LYS A C 1
ATOM 807 O O . LYS A 1 103 ? 15.885 -19.333 -14.401 1.00 67.38 103 LYS A O 1
ATOM 812 N N . ASN A 1 104 ? 17.616 -17.956 -14.000 1.00 65.50 104 ASN A N 1
ATOM 813 C CA . ASN A 1 104 ? 17.889 -18.432 -12.644 1.00 65.50 104 ASN A CA 1
ATOM 814 C C . ASN A 1 104 ? 16.919 -17.847 -11.601 1.00 65.50 104 ASN A C 1
ATOM 816 O O . ASN A 1 104 ? 16.923 -18.272 -10.448 1.00 65.50 104 ASN A O 1
ATOM 820 N N . ILE A 1 105 ? 16.053 -16.901 -11.987 1.00 63.81 105 ILE A N 1
ATOM 821 C CA . ILE A 1 105 ? 15.002 -16.369 -11.111 1.00 63.81 105 ILE A CA 1
ATOM 822 C C . ILE A 1 105 ? 13.833 -17.350 -11.085 1.00 63.81 105 ILE A C 1
ATOM 824 O O . ILE A 1 105 ? 12.853 -17.204 -11.819 1.00 63.81 105 ILE A O 1
ATOM 828 N N . THR A 1 106 ? 13.948 -18.332 -10.202 1.00 61.59 106 THR A N 1
ATOM 829 C CA . THR A 1 106 ? 12.959 -19.391 -9.965 1.00 61.59 106 THR A CA 1
ATOM 830 C C . THR A 1 106 ? 11.804 -18.952 -9.065 1.00 61.59 106 THR A C 1
ATOM 832 O O . THR A 1 106 ? 10.755 -19.587 -9.050 1.00 61.59 106 THR A O 1
ATOM 835 N N . HIS A 1 107 ? 11.966 -17.842 -8.343 1.00 61.97 107 HIS A N 1
ATOM 836 C CA . HIS A 1 107 ? 11.057 -17.415 -7.284 1.00 61.97 107 HIS A CA 1
ATOM 837 C C . HIS A 1 107 ? 10.655 -15.950 -7.476 1.00 61.97 107 HIS A C 1
ATOM 839 O O . HIS A 1 107 ? 11.510 -15.062 -7.504 1.00 61.97 107 HIS A O 1
ATOM 845 N N . ARG A 1 108 ? 9.356 -15.678 -7.647 1.00 67.56 108 ARG A N 1
ATOM 846 C CA . ARG A 1 108 ? 8.829 -14.329 -7.909 1.00 67.56 108 ARG A CA 1
ATOM 847 C C . ARG A 1 108 ? 7.511 -14.119 -7.171 1.00 67.56 108 ARG A C 1
ATOM 849 O O . ARG A 1 108 ? 6.665 -15.002 -7.183 1.00 67.56 108 ARG A O 1
ATOM 856 N N . GLY A 1 109 ? 7.318 -12.922 -6.621 1.00 69.12 109 GLY A N 1
ATOM 857 C CA . GLY A 1 109 ? 6.056 -12.527 -5.989 1.00 69.12 109 GLY A CA 1
ATOM 858 C C . GLY A 1 109 ? 5.934 -12.909 -4.505 1.00 69.12 109 GLY A C 1
ATOM 859 O O . GLY A 1 109 ? 6.909 -13.396 -3.924 1.00 69.12 109 GLY A O 1
ATOM 860 N N . PRO A 1 110 ? 4.765 -12.630 -3.898 1.00 74.88 110 PRO A N 1
ATOM 861 C CA . PRO A 1 110 ? 4.520 -12.768 -2.459 1.00 74.88 110 PRO A CA 1
ATOM 862 C C . PRO A 1 110 ? 4.857 -14.143 -1.877 1.00 74.88 110 PRO A C 1
ATOM 864 O O . PRO A 1 110 ? 5.473 -14.214 -0.814 1.00 74.88 110 PRO A O 1
ATOM 867 N N . ASP A 1 111 ? 4.582 -15.215 -2.625 1.00 76.38 111 ASP A N 1
ATOM 868 C CA . ASP A 1 111 ? 4.781 -16.613 -2.204 1.00 76.38 111 ASP A CA 1
ATOM 869 C C . ASP A 1 111 ? 6.221 -16.939 -1.774 1.00 76.38 111 ASP A C 1
ATOM 871 O O . ASP A 1 111 ? 6.471 -17.887 -1.026 1.00 76.38 111 ASP A O 1
ATOM 875 N N . PHE A 1 112 ? 7.195 -16.146 -2.228 1.00 81.00 112 PHE A N 1
ATOM 876 C CA . PHE A 1 112 ? 8.612 -16.379 -1.961 1.00 81.00 112 PHE A CA 1
ATOM 877 C C . PHE A 1 112 ? 9.261 -15.328 -1.064 1.00 81.00 112 PHE A C 1
ATOM 879 O O . PHE A 1 112 ? 10.429 -15.489 -0.708 1.00 81.00 112 PHE A O 1
ATOM 886 N N . TRP A 1 113 ? 8.543 -14.277 -0.651 1.00 82.25 113 TRP A N 1
ATOM 887 C CA . TRP A 1 113 ? 9.124 -13.174 0.129 1.00 82.25 113 TRP A CA 1
ATOM 888 C C . TRP A 1 113 ? 9.850 -13.652 1.386 1.00 82.25 113 TRP A C 1
ATOM 890 O O . TRP A 1 113 ? 10.977 -13.225 1.636 1.00 82.25 113 TRP A O 1
ATOM 900 N N . GLY A 1 114 ? 9.273 -14.614 2.111 1.00 80.12 114 GLY A N 1
ATOM 901 C CA . GLY A 1 114 ? 9.884 -15.145 3.331 1.00 80.12 114 GLY A CA 1
ATOM 902 C C . GLY A 1 114 ? 11.146 -15.985 3.123 1.00 80.12 114 GLY A C 1
ATOM 903 O O . GLY A 1 114 ? 11.913 -16.177 4.062 1.00 80.12 114 GLY A O 1
ATOM 904 N N . ARG A 1 115 ? 11.407 -16.442 1.891 1.00 80.81 115 ARG A N 1
ATOM 905 C CA . ARG A 1 115 ? 12.660 -17.121 1.513 1.00 80.81 115 ARG A CA 1
ATOM 906 C C . ARG A 1 115 ? 13.695 -16.162 0.926 1.00 80.81 115 ARG A C 1
ATOM 908 O O . ARG A 1 115 ? 14.882 -16.456 0.976 1.00 80.81 115 ARG A O 1
ATOM 915 N N . LEU A 1 116 ? 13.251 -15.037 0.365 1.00 77.50 116 LEU A N 1
ATOM 916 C CA . LEU A 1 116 ? 14.113 -14.064 -0.310 1.00 77.50 116 LEU A CA 1
ATOM 917 C C . LEU A 1 116 ? 14.844 -13.129 0.660 1.00 77.50 116 LEU A C 1
ATOM 919 O O . LEU A 1 116 ? 15.919 -12.637 0.329 1.00 77.50 116 LEU A O 1
ATOM 923 N N . ASN A 1 117 ? 14.277 -12.860 1.838 1.00 73.94 117 ASN A N 1
ATOM 924 C CA . ASN A 1 117 ? 14.892 -11.986 2.833 1.00 73.94 117 ASN A CA 1
ATOM 925 C C . ASN A 1 117 ? 14.633 -12.516 4.251 1.00 73.94 117 ASN A C 1
ATOM 927 O O . ASN A 1 117 ? 13.467 -12.651 4.630 1.00 73.94 117 ASN A O 1
ATOM 931 N N . PRO A 1 118 ? 15.675 -12.739 5.076 1.00 79.88 118 PRO A N 1
ATOM 932 C CA . PRO A 1 118 ? 15.505 -13.169 6.465 1.00 79.88 118 PRO A CA 1
ATOM 933 C C . PRO A 1 118 ? 14.569 -12.267 7.286 1.00 79.88 118 PRO A C 1
ATOM 935 O O . PRO A 1 118 ? 13.789 -12.765 8.100 1.00 79.88 118 PRO A O 1
ATOM 938 N N . LYS A 1 119 ? 14.574 -10.949 7.025 1.00 82.50 119 LYS A N 1
ATOM 939 C CA . LYS A 1 119 ? 13.690 -9.972 7.689 1.00 82.50 119 LYS A CA 1
ATOM 940 C C . LYS A 1 119 ? 12.210 -10.153 7.339 1.00 82.50 119 LYS A C 1
ATOM 942 O O . LYS A 1 119 ? 11.357 -9.616 8.033 1.00 82.50 119 LYS A O 1
ATOM 947 N N . TRP A 1 120 ? 11.897 -10.889 6.274 1.00 84.94 120 TRP A N 1
ATOM 948 C CA . TRP A 1 120 ? 10.531 -11.169 5.822 1.00 84.94 120 TRP A CA 1
ATOM 949 C C . TRP A 1 120 ? 10.119 -12.616 6.085 1.00 84.94 120 TRP A C 1
ATOM 951 O O . TRP A 1 120 ? 9.105 -13.063 5.564 1.00 84.94 120 TRP A O 1
ATOM 961 N N . SER A 1 121 ? 10.870 -13.360 6.901 1.00 86.94 121 SER A N 1
ATOM 962 C CA . SER A 1 121 ? 10.584 -14.768 7.218 1.00 86.94 121 SER A CA 1
ATOM 963 C C . SER A 1 121 ? 9.167 -15.023 7.758 1.00 86.94 121 SER A C 1
ATOM 965 O O . SER A 1 121 ? 8.642 -16.130 7.652 1.00 86.94 121 SER A O 1
ATOM 967 N N . HIS A 1 122 ? 8.485 -14.008 8.289 1.00 87.00 122 HIS A N 1
ATOM 968 C CA . HIS A 1 122 ? 7.076 -14.130 8.663 1.00 87.00 122 HIS A CA 1
ATOM 969 C C . HIS A 1 122 ? 6.129 -14.293 7.465 1.00 87.00 122 HIS A C 1
ATOM 971 O O . HIS A 1 122 ? 5.089 -14.920 7.632 1.00 87.00 122 HIS A O 1
ATOM 977 N N . CYS A 1 123 ? 6.502 -13.868 6.255 1.00 85.38 123 CYS A N 1
ATOM 978 C CA . CYS A 1 123 ? 5.688 -14.076 5.055 1.00 85.38 123 CYS A CA 1
ATOM 979 C C . CYS A 1 123 ? 5.509 -15.561 4.699 1.00 85.38 123 CYS A C 1
ATOM 981 O O . CYS A 1 123 ? 4.569 -15.894 3.993 1.00 85.38 123 CYS A O 1
ATOM 983 N N . ASN A 1 124 ? 6.383 -16.462 5.176 1.00 83.50 124 ASN A N 1
ATOM 984 C CA . ASN A 1 124 ? 6.215 -17.909 4.982 1.00 83.50 124 ASN A CA 1
ATOM 985 C C . ASN A 1 124 ? 6.052 -18.715 6.280 1.00 83.50 124 ASN A C 1
ATOM 987 O O . ASN A 1 124 ? 5.635 -19.867 6.214 1.00 83.50 124 ASN A O 1
ATOM 991 N N . LYS A 1 125 ? 6.411 -18.157 7.444 1.00 87.56 125 LYS A N 1
ATOM 992 C CA . LYS A 1 125 ? 6.315 -18.846 8.748 1.00 87.56 125 LYS A CA 1
ATOM 993 C C . LYS A 1 125 ? 5.282 -18.239 9.701 1.00 87.56 125 LYS A C 1
ATOM 995 O O . LYS A 1 125 ? 4.983 -18.829 10.737 1.00 87.56 125 LYS A O 1
ATOM 1000 N N . GLY A 1 126 ? 4.788 -17.037 9.415 1.00 87.62 126 GLY A N 1
ATOM 1001 C CA . GLY A 1 126 ? 3.845 -16.322 10.268 1.00 87.62 126 GLY A CA 1
ATOM 1002 C C . GLY A 1 126 ? 2.473 -16.993 10.278 1.00 87.62 126 GLY A C 1
ATOM 1003 O O . GLY A 1 126 ? 1.997 -17.468 9.255 1.00 87.62 126 GLY A O 1
ATOM 1004 N N . ARG A 1 127 ? 1.819 -17.009 11.444 1.00 91.06 127 ARG A N 1
ATOM 1005 C CA . ARG A 1 127 ? 0.490 -17.629 11.631 1.00 91.06 127 ARG A CA 1
ATOM 1006 C C . ARG A 1 127 ? -0.674 -16.635 11.589 1.00 91.06 127 ARG A C 1
ATOM 1008 O O . ARG A 1 127 ? -1.821 -17.029 11.738 1.00 91.06 127 ARG A O 1
ATOM 1015 N N . ARG A 1 128 ? -0.366 -15.345 11.452 1.00 90.50 128 ARG A N 1
ATOM 1016 C CA . ARG A 1 128 ? -1.314 -14.221 11.434 1.00 90.50 128 ARG A CA 1
ATOM 1017 C C . ARG A 1 128 ? -0.959 -13.281 10.281 1.00 90.50 128 ARG A C 1
ATOM 1019 O O . ARG A 1 128 ? -0.666 -12.111 10.496 1.00 90.50 128 ARG A O 1
ATOM 1026 N N . GLN A 1 129 ? -0.799 -13.847 9.087 1.00 91.62 129 GLN A N 1
ATOM 1027 C CA . GLN A 1 129 ? -0.558 -13.067 7.874 1.00 91.62 129 GLN A CA 1
ATOM 1028 C C . GLN A 1 129 ? -1.896 -12.660 7.259 1.00 91.62 129 GLN A C 1
ATOM 1030 O O . GLN A 1 129 ? -2.857 -13.423 7.307 1.00 91.62 129 GLN A O 1
ATOM 1035 N N . SER A 1 130 ? -1.916 -11.462 6.692 1.00 92.56 130 SER A N 1
ATOM 1036 C CA . SER A 1 130 ? -2.984 -10.946 5.840 1.00 92.56 130 SER A CA 1
ATOM 1037 C C . SER A 1 130 ? -2.441 -10.795 4.410 1.00 92.56 130 SER A C 1
ATOM 1039 O O . SER A 1 130 ? -1.218 -10.694 4.251 1.00 92.56 130 SER A O 1
ATOM 1041 N N . PRO A 1 131 ? -3.305 -10.759 3.381 1.00 94.50 131 PRO A N 1
ATOM 1042 C CA . PRO A 1 131 ? -4.769 -10.858 3.445 1.00 94.50 131 PRO A CA 1
ATOM 1043 C C . PRO A 1 131 ? -5.272 -12.275 3.763 1.00 94.50 131 PRO A C 1
ATOM 1045 O O . PRO A 1 131 ? -4.493 -13.226 3.815 1.00 94.50 131 PRO A O 1
ATOM 1048 N N . ILE A 1 132 ? -6.585 -12.402 3.964 1.00 95.44 132 ILE A N 1
ATOM 1049 C CA . ILE A 1 132 ? -7.286 -13.685 4.113 1.00 95.44 132 ILE A CA 1
ATOM 1050 C C . ILE A 1 132 ? -8.497 -13.777 3.174 1.00 95.44 132 ILE A C 1
ATOM 1052 O O . ILE A 1 132 ? -9.024 -12.758 2.717 1.00 95.44 132 ILE A O 1
ATOM 1056 N N . ASP A 1 133 ? -8.947 -15.006 2.921 1.00 96.25 133 ASP A N 1
ATOM 1057 C CA . ASP A 1 133 ? -10.298 -15.269 2.424 1.00 96.25 133 ASP A CA 1
ATOM 1058 C C . ASP A 1 133 ? -11.281 -15.290 3.598 1.00 96.25 133 ASP A C 1
ATOM 1060 O O . ASP A 1 133 ? -11.068 -15.984 4.595 1.00 96.25 133 ASP A O 1
ATOM 1064 N N . ILE A 1 134 ? -12.343 -14.501 3.487 1.00 97.12 134 ILE A N 1
ATOM 1065 C CA . ILE A 1 134 ? -13.415 -14.430 4.471 1.00 97.12 134 ILE A CA 1
ATOM 1066 C C . ILE A 1 134 ? -14.526 -15.353 3.986 1.00 97.12 134 ILE A C 1
ATOM 1068 O O . ILE A 1 134 ? -15.238 -15.023 3.041 1.00 97.12 134 ILE A O 1
ATOM 1072 N N . ASN A 1 135 ? -14.700 -16.496 4.648 1.00 96.81 135 ASN A N 1
ATOM 1073 C CA . ASN A 1 135 ? -15.835 -17.376 4.395 1.00 96.81 135 ASN A CA 1
ATOM 1074 C C . ASN A 1 135 ? -17.001 -17.017 5.340 1.00 96.81 135 ASN A C 1
ATOM 1076 O O . ASN A 1 135 ? -16.887 -17.293 6.539 1.00 96.81 135 ASN A O 1
ATOM 1080 N N . PRO A 1 136 ? -18.119 -16.446 4.840 1.00 95.31 136 PRO A N 1
ATOM 1081 C CA . PRO A 1 136 ? -19.264 -16.066 5.667 1.00 95.31 136 PRO A CA 1
ATOM 1082 C C . PRO A 1 136 ? -19.869 -17.222 6.470 1.00 95.31 136 PRO A C 1
ATOM 1084 O O . PRO A 1 136 ? -20.393 -16.988 7.553 1.00 95.31 136 PRO A O 1
ATOM 1087 N N . GLU A 1 137 ? -19.763 -18.462 5.983 1.00 96.06 137 GLU A N 1
ATOM 1088 C CA . GLU A 1 137 ? -20.297 -19.653 6.663 1.00 96.06 137 GLU A CA 1
ATOM 1089 C C . GLU A 1 137 ? -19.526 -20.019 7.940 1.00 96.06 137 GLU A C 1
ATOM 1091 O O . GLU A 1 137 ? -20.043 -20.734 8.794 1.00 96.06 137 GLU A O 1
ATOM 1096 N N . LEU A 1 138 ? -18.289 -19.532 8.079 1.00 96.06 138 LEU A N 1
ATOM 1097 C CA . LEU A 1 138 ? -17.430 -19.779 9.241 1.00 96.06 138 LEU A CA 1
ATOM 1098 C C . LEU A 1 138 ? -17.424 -18.604 10.230 1.00 96.06 138 LEU A C 1
ATOM 1100 O O . LEU A 1 138 ? -16.716 -18.656 11.238 1.00 96.06 138 LEU A O 1
ATOM 1104 N N . LEU A 1 139 ? -18.167 -17.529 9.943 1.00 95.00 139 LEU A N 1
ATOM 1105 C CA . LEU A 1 139 ? -18.220 -16.355 10.806 1.00 95.00 139 LEU A CA 1
ATOM 1106 C C . LEU A 1 139 ? -19.082 -16.622 12.038 1.00 95.00 139 LEU A C 1
ATOM 1108 O O . LEU A 1 139 ? -20.198 -17.129 11.952 1.00 95.00 139 LEU A O 1
ATOM 1112 N N . LEU A 1 140 ? -18.567 -16.210 13.192 1.00 95.81 140 LEU A N 1
ATOM 1113 C CA . LEU A 1 140 ? -19.305 -16.211 14.446 1.00 95.81 140 LEU A CA 1
ATOM 1114 C C . LEU A 1 140 ? -19.777 -14.789 14.734 1.00 95.81 140 LEU A C 1
ATOM 1116 O O . LEU A 1 140 ? -18.977 -13.853 14.741 1.00 95.81 140 LEU A O 1
ATOM 1120 N N . TYR A 1 141 ? -21.079 -14.634 14.961 1.00 94.88 141 TYR A N 1
ATOM 1121 C CA . TYR A 1 141 ? -21.641 -13.365 15.400 1.00 94.88 141 TYR A CA 1
ATOM 1122 C C . TYR A 1 141 ? -21.271 -13.113 16.863 1.00 94.88 141 TYR A C 1
ATOM 1124 O O . TYR A 1 141 ? -21.582 -13.927 17.733 1.00 94.88 141 TYR A O 1
ATOM 1132 N N . ASP A 1 142 ? -20.627 -11.976 17.122 1.00 95.38 142 ASP A N 1
ATOM 1133 C CA . ASP A 1 142 ? -20.323 -11.501 18.468 1.00 95.38 142 ASP A CA 1
ATOM 1134 C C . ASP A 1 142 ? -21.305 -10.378 18.855 1.00 95.38 142 ASP A C 1
ATOM 1136 O O . ASP A 1 142 ? -21.184 -9.260 18.342 1.00 95.38 142 ASP A O 1
ATOM 1140 N N . PRO A 1 143 ? -22.282 -10.637 19.747 1.00 94.75 143 PRO A N 1
ATOM 1141 C CA . PRO A 1 143 ? -23.237 -9.623 20.190 1.00 94.75 143 PRO A CA 1
ATOM 1142 C C . PRO A 1 143 ? -22.605 -8.531 21.068 1.00 94.75 143 PRO A C 1
ATOM 1144 O O . PRO A 1 143 ? -23.223 -7.488 21.268 1.00 94.75 143 PRO A O 1
ATOM 1147 N N . GLY A 1 144 ? -21.401 -8.754 21.608 1.00 95.19 144 GLY A N 1
ATOM 1148 C CA . GLY A 1 144 ? -20.662 -7.761 22.389 1.00 95.19 144 GLY A CA 1
ATOM 1149 C C . GLY A 1 144 ? -19.907 -6.746 21.529 1.00 95.19 144 GLY A C 1
ATOM 1150 O O . GLY A 1 144 ? -19.387 -5.762 22.060 1.00 95.19 144 GLY A O 1
ATOM 1151 N N . LEU A 1 145 ? -19.841 -6.959 20.211 1.00 95.19 145 LEU A N 1
ATOM 1152 C CA . LEU A 1 145 ? -19.103 -6.092 19.306 1.00 95.19 145 LEU A CA 1
ATOM 1153 C C . LEU A 1 145 ? -19.846 -4.768 19.090 1.00 95.19 145 LEU A C 1
ATOM 1155 O O . LEU A 1 145 ? -20.921 -4.715 18.491 1.00 95.19 145 LEU A O 1
ATOM 1159 N N . LEU A 1 146 ? -19.243 -3.675 19.556 1.00 95.75 146 LEU A N 1
ATOM 1160 C CA . LEU A 1 146 ? -19.781 -2.331 19.361 1.00 95.75 146 LEU A CA 1
ATOM 1161 C C . LEU A 1 146 ? -19.624 -1.867 17.898 1.00 95.75 146 LEU A C 1
ATOM 1163 O O . LEU A 1 146 ? -18.784 -2.380 17.159 1.00 95.75 146 LEU A O 1
ATOM 1167 N N . PRO A 1 147 ? -20.376 -0.852 17.449 1.00 95.38 147 PRO A N 1
ATOM 1168 C CA . PRO A 1 147 ? -20.081 -0.189 16.185 1.00 95.38 147 PRO A CA 1
ATOM 1169 C C . PRO A 1 147 ? -18.670 0.414 16.190 1.00 95.38 147 PRO A C 1
ATOM 1171 O O . PRO A 1 147 ? -18.221 0.960 17.199 1.00 95.38 147 PRO A O 1
ATOM 1174 N N . VAL A 1 148 ? -17.974 0.345 15.054 1.00 95.38 148 VAL A N 1
ATOM 1175 C CA . VAL A 1 148 ? -16.709 1.071 14.868 1.00 95.38 148 VAL A CA 1
ATOM 1176 C C . VAL A 1 148 ? -17.016 2.563 14.803 1.00 95.38 148 VAL A C 1
ATOM 1178 O O . VAL A 1 148 ? -17.863 2.994 14.022 1.00 95.38 148 VAL A O 1
ATOM 1181 N N . ASN A 1 149 ? -16.306 3.349 15.605 1.00 95.88 149 ASN A N 1
ATOM 1182 C CA . ASN A 1 149 ? -16.418 4.797 15.626 1.00 95.88 149 ASN A CA 1
ATOM 1183 C C . ASN A 1 149 ? -15.242 5.426 14.869 1.00 95.88 149 ASN A C 1
ATOM 1185 O O . ASN A 1 149 ? -14.080 5.120 15.151 1.00 95.88 149 ASN A O 1
ATOM 1189 N N . ILE A 1 150 ? -15.555 6.315 13.928 1.00 94.50 150 ILE A N 1
ATOM 1190 C CA . ILE A 1 150 ? -14.590 7.073 13.131 1.00 94.50 150 ILE A CA 1
ATOM 1191 C C . ILE A 1 150 ? -14.850 8.550 13.410 1.00 94.50 150 ILE A C 1
ATOM 1193 O O . ILE A 1 150 ? -15.858 9.093 12.966 1.00 94.50 150 ILE A O 1
ATOM 1197 N N . ASN A 1 151 ? -13.954 9.185 14.161 1.00 93.88 151 ASN A N 1
ATOM 1198 C CA . ASN A 1 151 ? -14.066 10.587 14.538 1.00 93.88 151 ASN A CA 1
ATOM 1199 C C . ASN A 1 151 ? -13.012 11.423 13.810 1.00 93.88 151 ASN A C 1
ATOM 1201 O O . ASN A 1 151 ? -11.814 11.208 13.992 1.00 93.88 151 ASN A O 1
ATOM 1205 N N . GLY A 1 152 ? -13.454 12.372 12.998 1.00 86.69 152 GLY A N 1
ATOM 1206 C CA . GLY A 1 152 ? -12.595 13.300 12.277 1.00 86.69 152 GLY A CA 1
ATOM 1207 C C . GLY A 1 152 ? -13.286 13.847 11.035 1.00 86.69 152 GLY A C 1
ATOM 1208 O O . GLY A 1 152 ? -14.255 13.269 10.544 1.00 86.69 152 GLY A O 1
ATOM 1209 N N . ASP A 1 153 ? -12.758 14.957 10.533 1.00 79.69 153 ASP A N 1
ATOM 1210 C CA . ASP A 1 153 ? -13.291 15.664 9.371 1.00 79.69 153 ASP A CA 1
ATOM 1211 C C . ASP A 1 153 ? -12.428 15.422 8.118 1.00 79.69 153 ASP A C 1
ATOM 1213 O O . ASP A 1 153 ? -11.715 14.424 7.978 1.00 79.69 153 ASP A O 1
ATOM 1217 N N . HIS A 1 154 ? -12.502 16.349 7.165 1.00 82.81 154 HIS A N 1
ATOM 1218 C CA . HIS A 1 154 ? -11.723 16.335 5.940 1.00 82.81 154 HIS A CA 1
ATOM 1219 C C . HIS A 1 154 ? -10.222 16.381 6.238 1.00 82.81 154 HIS A C 1
ATOM 1221 O O . HIS A 1 154 ? -9.719 17.309 6.873 1.00 82.81 154 HIS A O 1
ATOM 1227 N N . VAL A 1 155 ? -9.500 15.405 5.692 1.00 88.31 155 VAL A N 1
ATOM 1228 C CA . VAL A 1 155 ? -8.042 15.347 5.757 1.00 88.31 155 VAL A CA 1
ATOM 1229 C C . VAL A 1 155 ? -7.406 15.762 4.438 1.00 88.31 155 VAL A C 1
ATOM 1231 O O . VAL A 1 155 ? -7.876 15.460 3.343 1.00 88.31 155 VAL A O 1
ATOM 1234 N N . SER A 1 156 ? -6.280 16.436 4.572 1.00 90.06 156 SER A N 1
ATOM 1235 C CA . SER A 1 156 ? -5.340 16.802 3.532 1.00 90.06 156 SER A CA 1
ATOM 1236 C C . SER A 1 156 ? -4.082 15.954 3.684 1.00 90.06 156 SER A C 1
ATOM 1238 O O . SER A 1 156 ? -3.776 15.409 4.749 1.00 90.06 156 SER A O 1
ATOM 1240 N N . GLY A 1 157 ? -3.352 15.801 2.591 1.00 89.88 157 GLY A N 1
ATOM 1241 C CA . GLY A 1 157 ? -2.229 14.889 2.573 1.00 89.88 157 GLY A CA 1
ATOM 1242 C C . GLY A 1 157 ? -1.529 14.848 1.233 1.00 89.88 157 GLY A C 1
ATOM 1243 O O . GLY A 1 157 ? -1.857 15.587 0.302 1.00 89.88 157 GLY A O 1
ATOM 1244 N N . LYS A 1 158 ? -0.548 13.956 1.142 1.00 89.50 158 LYS A N 1
ATOM 1245 C CA . LYS A 1 158 ? 0.249 13.738 -0.063 1.00 89.50 158 LYS A CA 1
ATOM 1246 C C . LYS A 1 158 ? -0.107 12.395 -0.672 1.00 89.50 158 LYS A C 1
ATOM 1248 O O . LYS A 1 158 ? 0.018 11.361 -0.017 1.00 89.50 158 LYS A O 1
ATOM 1253 N N . LEU A 1 159 ? -0.504 12.417 -1.940 1.00 87.31 159 LEU A N 1
ATOM 1254 C CA . LEU A 1 159 ? -0.678 11.214 -2.741 1.00 87.31 159 LEU A CA 1
ATOM 1255 C C . LEU A 1 159 ? 0.676 10.805 -3.329 1.00 87.31 159 LEU A C 1
ATOM 1257 O O . LEU A 1 159 ? 1.345 11.598 -3.986 1.00 87.31 159 LEU A O 1
ATOM 1261 N N . ILE A 1 160 ? 1.095 9.576 -3.056 1.00 86.00 160 ILE A N 1
ATOM 1262 C CA . ILE A 1 160 ? 2.419 9.051 -3.374 1.00 86.00 160 ILE A CA 1
ATOM 1263 C C . ILE A 1 160 ? 2.236 7.769 -4.176 1.00 86.00 160 ILE A C 1
ATOM 1265 O O . ILE A 1 160 ? 1.650 6.801 -3.690 1.00 86.00 160 ILE A O 1
ATOM 1269 N N . ASN A 1 161 ? 2.786 7.735 -5.387 1.00 80.38 161 ASN A N 1
ATOM 1270 C CA . ASN A 1 161 ? 2.959 6.481 -6.106 1.00 80.38 161 ASN A CA 1
ATOM 1271 C C . ASN A 1 161 ? 4.260 5.809 -5.658 1.00 80.38 161 ASN A C 1
ATOM 1273 O O . ASN A 1 161 ? 5.341 6.376 -5.794 1.00 80.38 161 ASN A O 1
ATOM 1277 N N . THR A 1 162 ? 4.156 4.599 -5.114 1.00 78.12 162 THR A N 1
ATOM 1278 C CA . THR A 1 162 ? 5.314 3.824 -4.636 1.00 78.12 162 THR A CA 1
ATOM 1279 C C . THR A 1 162 ? 5.909 2.900 -5.706 1.00 78.12 162 THR A C 1
ATOM 1281 O O . THR A 1 162 ? 6.851 2.159 -5.424 1.00 78.12 162 THR A O 1
ATOM 1284 N N . GLY A 1 163 ? 5.334 2.885 -6.913 1.00 70.38 163 GLY A N 1
ATOM 1285 C CA . GLY A 1 163 ? 5.624 1.912 -7.971 1.00 70.38 163 GLY A CA 1
ATOM 1286 C C . GLY A 1 163 ? 5.000 0.530 -7.731 1.00 70.38 163 GLY A C 1
ATOM 1287 O O . GLY A 1 163 ? 5.154 -0.371 -8.551 1.00 70.38 163 GLY A O 1
ATOM 1288 N N . ARG A 1 164 ? 4.311 0.329 -6.598 1.00 72.06 164 ARG A N 1
ATOM 1289 C CA . ARG A 1 164 ? 3.589 -0.913 -6.260 1.00 72.06 164 ARG A CA 1
ATOM 1290 C C . ARG A 1 164 ? 2.135 -0.649 -5.895 1.00 72.06 164 ARG A C 1
ATOM 1292 O O . ARG A 1 164 ? 1.256 -1.348 -6.380 1.00 72.06 164 ARG A O 1
ATOM 1299 N N . SER A 1 165 ? 1.916 0.385 -5.092 1.00 80.06 165 SER A N 1
ATOM 1300 C CA . SER A 1 165 ? 0.597 0.847 -4.666 1.00 80.06 165 SER A CA 1
ATOM 1301 C C . SER A 1 165 ? 0.549 2.372 -4.650 1.00 80.06 165 SER A C 1
ATOM 1303 O O . SER A 1 165 ? 1.589 3.046 -4.606 1.00 80.06 165 SER A O 1
ATOM 1305 N N . ILE A 1 166 ? -0.663 2.917 -4.633 1.00 86.38 166 ILE A N 1
ATOM 1306 C CA . ILE A 1 166 ? -0.882 4.339 -4.382 1.00 86.38 166 ILE A CA 1
ATOM 1307 C C . ILE A 1 166 ? -1.157 4.528 -2.897 1.00 86.38 166 ILE A C 1
ATOM 1309 O O . ILE A 1 166 ? -2.058 3.893 -2.353 1.00 86.38 166 ILE A O 1
ATOM 1313 N N . VAL A 1 167 ? -0.391 5.411 -2.263 1.00 91.12 167 VAL A N 1
ATOM 1314 C CA . VAL A 1 167 ? -0.496 5.713 -0.836 1.00 91.12 167 VAL A CA 1
ATOM 1315 C C . VAL A 1 167 ? -0.855 7.180 -0.659 1.00 91.12 167 VAL A C 1
ATOM 1317 O O . VAL A 1 167 ? -0.130 8.056 -1.120 1.00 91.12 167 VAL A O 1
ATOM 1320 N N . PHE A 1 168 ? -1.944 7.469 0.040 1.00 91.50 168 PHE A N 1
ATOM 1321 C CA . PHE A 1 168 ? -2.259 8.809 0.519 1.00 91.50 168 PHE A CA 1
ATOM 1322 C C . PHE A 1 168 ? -1.804 8.939 1.972 1.00 91.50 168 PHE A C 1
ATOM 1324 O O . PHE A 1 168 ? -2.344 8.276 2.856 1.00 91.50 168 PHE A O 1
ATOM 1331 N N . LYS A 1 169 ? -0.790 9.768 2.228 1.00 93.00 169 LYS A N 1
ATOM 1332 C CA . LYS A 1 169 ? -0.308 10.060 3.585 1.00 93.00 169 LYS A CA 1
ATOM 1333 C C . LYS A 1 169 ? -0.991 11.306 4.123 1.00 93.00 169 LYS A C 1
ATOM 1335 O O . LYS A 1 169 ? -0.871 12.358 3.499 1.00 93.00 169 LYS A O 1
ATOM 1340 N N . ILE A 1 170 ? -1.652 11.184 5.270 1.00 92.75 170 ILE A N 1
ATOM 1341 C CA . ILE A 1 170 ? -2.333 12.296 5.941 1.00 92.75 170 ILE A CA 1
ATOM 1342 C C . ILE A 1 170 ? -1.288 13.241 6.556 1.00 92.75 170 ILE A C 1
ATOM 1344 O O . ILE A 1 170 ? -0.235 12.797 7.024 1.00 92.75 170 ILE A O 1
ATOM 1348 N N . ASN A 1 171 ? -1.553 14.547 6.511 1.00 90.69 171 ASN A N 1
ATOM 1349 C CA . ASN A 1 171 ? -0.719 15.556 7.163 1.00 90.69 171 ASN A CA 1
ATOM 1350 C C . ASN A 1 171 ? -0.793 15.418 8.693 1.00 90.69 171 ASN A C 1
ATOM 1352 O O . ASN A 1 171 ? -1.868 15.231 9.246 1.00 90.69 171 ASN A O 1
ATOM 1356 N N . VAL A 1 172 ? 0.345 15.559 9.379 1.00 81.81 172 VAL A N 1
ATOM 1357 C CA . VAL A 1 172 ? 0.482 15.272 10.825 1.00 81.81 172 VAL A CA 1
ATOM 1358 C C . VAL A 1 172 ? -0.416 16.149 11.710 1.00 81.81 172 VAL A C 1
ATOM 1360 O O . VAL A 1 172 ? -0.812 15.727 12.788 1.00 81.81 172 VAL A O 1
ATOM 1363 N N . GLU A 1 173 ? -0.762 17.351 11.249 1.00 83.19 173 GLU A N 1
ATOM 1364 C CA . GLU A 1 173 ? -1.618 18.305 11.971 1.00 83.19 173 GLU A CA 1
ATOM 1365 C C . GLU A 1 173 ? -3.103 17.909 11.985 1.00 83.19 173 GLU A C 1
ATOM 1367 O O . GLU A 1 173 ? -3.897 18.508 12.705 1.00 83.19 173 GLU A O 1
ATOM 1372 N N . GLN A 1 174 ? -3.493 16.912 11.189 1.00 83.62 174 GLN A N 1
ATOM 1373 C CA . GLN A 1 174 ? -4.868 16.444 11.077 1.00 83.62 174 GLN A CA 1
ATOM 1374 C C . GLN A 1 174 ? -4.967 15.001 11.555 1.00 83.62 174 GLN A C 1
ATOM 1376 O O . GLN A 1 174 ? -4.142 14.155 11.212 1.00 83.62 174 GLN A O 1
ATOM 1381 N N . SER A 1 175 ? -6.009 14.706 12.324 1.00 87.38 175 SER A N 1
ATOM 1382 C CA . SER A 1 175 ? -6.230 13.380 12.883 1.00 87.38 175 SER A CA 1
ATOM 1383 C C . SER A 1 175 ? -7.650 12.902 12.604 1.00 87.38 175 SER A C 1
ATOM 1385 O O . SER A 1 175 ? -8.631 13.611 12.809 1.00 87.38 175 SER A O 1
ATOM 1387 N N . VAL A 1 176 ? -7.740 11.660 12.132 1.00 94.56 176 VAL A N 1
ATOM 1388 C CA . VAL A 1 176 ? -8.976 10.876 12.127 1.00 94.56 176 VAL A CA 1
ATOM 1389 C C . VAL A 1 176 ? -8.732 9.710 13.066 1.00 94.56 176 VAL A C 1
ATOM 1391 O O . VAL A 1 176 ? -7.773 8.957 12.882 1.00 94.56 176 VAL A O 1
ATOM 1394 N N . VAL A 1 177 ? -9.561 9.591 14.094 1.00 95.88 177 VAL A N 1
ATOM 1395 C CA . VAL A 1 177 ? -9.405 8.625 15.178 1.00 95.88 177 VAL A CA 1
ATOM 1396 C C . VAL A 1 177 ? -10.415 7.496 15.013 1.00 95.88 177 VAL A C 1
ATOM 1398 O O . VAL A 1 177 ? -11.618 7.721 14.905 1.00 95.88 177 VAL A O 1
ATOM 1401 N N . LEU A 1 178 ? -9.908 6.269 15.019 1.00 96.75 178 LEU A N 1
ATOM 1402 C CA . LEU A 1 178 ? -10.661 5.028 15.079 1.00 96.75 178 LEU A CA 1
ATOM 1403 C C . LEU A 1 178 ? -10.751 4.557 16.529 1.00 96.75 178 LEU A C 1
ATOM 1405 O O . LEU A 1 178 ? -9.753 4.529 17.251 1.00 96.75 178 LEU A O 1
ATOM 1409 N N . SER A 1 179 ? -11.946 4.163 16.948 1.00 96.94 179 SER A N 1
ATOM 1410 C CA . SER A 1 179 ? -12.203 3.598 18.274 1.00 96.94 179 SER A CA 1
ATOM 1411 C C . SER A 1 179 ? -13.406 2.654 18.237 1.00 96.94 179 SER A C 1
ATOM 1413 O O . SER A 1 179 ? -14.110 2.581 17.229 1.00 96.94 179 SER A O 1
ATOM 1415 N N . SER A 1 180 ? -13.679 1.968 19.349 1.00 96.19 180 SER A N 1
ATOM 1416 C CA . SER A 1 180 ? -14.805 1.027 19.479 1.00 96.19 180 SER A CA 1
ATOM 1417 C C . SER A 1 180 ? -14.699 -0.178 18.523 1.00 96.19 180 SER A C 1
ATOM 1419 O O . SER A 1 180 ? -13.633 -0.461 17.970 1.00 96.19 180 SER A O 1
ATOM 1421 N N . GLY A 1 181 ? -15.775 -0.953 18.367 1.00 94.50 181 GLY A N 1
ATOM 1422 C CA . GLY A 1 181 ? -15.727 -2.235 17.663 1.00 94.50 181 GLY A CA 1
ATOM 1423 C C . GLY A 1 181 ? -14.744 -3.214 18.300 1.00 94.50 181 GLY A C 1
ATOM 1424 O O . GLY A 1 181 ? -14.777 -3.377 19.518 1.00 94.50 181 GLY A O 1
ATOM 1425 N N . PRO A 1 182 ? -13.875 -3.876 17.517 1.00 94.25 182 PRO A N 1
ATOM 1426 C CA . PRO A 1 182 ? -12.897 -4.815 18.061 1.00 94.25 182 PRO A CA 1
ATOM 1427 C C . PRO A 1 182 ? -11.665 -4.118 18.671 1.00 94.25 182 PRO A C 1
ATOM 1429 O O . PRO A 1 182 ? -10.727 -4.795 19.089 1.00 94.25 182 PRO A O 1
ATOM 1432 N N . LEU A 1 183 ? -11.608 -2.780 18.672 1.00 95.75 183 LEU A N 1
ATOM 1433 C CA . LEU A 1 183 ? -10.427 -2.023 19.085 1.00 95.75 183 LEU A CA 1
ATOM 1434 C C . LEU A 1 183 ? -10.421 -1.779 20.597 1.00 95.75 183 LEU A C 1
ATOM 1436 O O . LEU A 1 18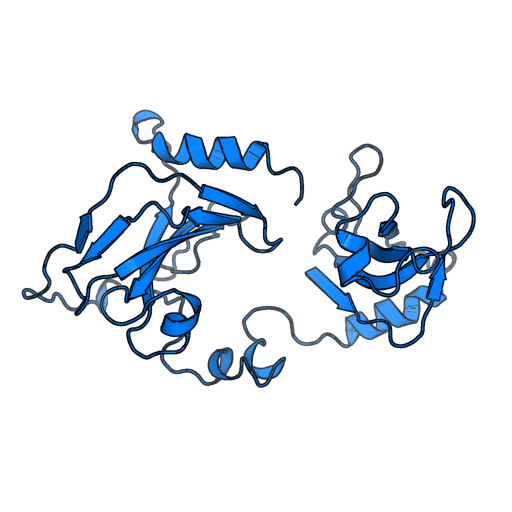3 ? -11.340 -1.174 21.144 1.00 95.75 183 LEU A O 1
ATOM 1440 N N . SER A 1 184 ? -9.336 -2.182 21.262 1.00 94.25 184 SER A N 1
ATOM 1441 C CA . SER A 1 184 ? -9.124 -1.930 22.699 1.00 94.25 184 SER A CA 1
ATOM 1442 C C . SER A 1 184 ? -8.567 -0.535 23.014 1.00 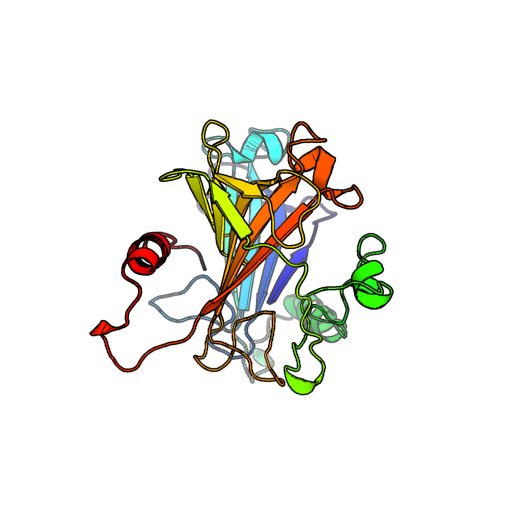94.25 184 SER A C 1
ATOM 1444 O O . SER A 1 184 ? -8.556 -0.131 24.173 1.00 94.25 184 SER A O 1
ATOM 1446 N N . TYR A 1 185 ? -8.084 0.188 22.003 1.00 96.75 185 TYR A N 1
ATOM 1447 C CA . TYR A 1 185 ? -7.439 1.497 22.136 1.00 96.75 185 TYR A CA 1
ATOM 1448 C C . TYR A 1 185 ? -7.966 2.469 21.082 1.00 96.75 185 TYR A C 1
ATOM 1450 O O . TYR A 1 185 ? -8.676 2.080 20.152 1.00 96.75 185 TYR A O 1
ATOM 1458 N N . GLN A 1 186 ? -7.576 3.734 21.212 1.00 97.00 186 GLN A N 1
ATOM 1459 C CA . GLN A 1 186 ? -7.744 4.727 20.156 1.00 97.00 186 GLN A CA 1
ATOM 1460 C C . GLN A 1 186 ? -6.584 4.661 19.160 1.00 97.00 186 GLN A C 1
ATOM 1462 O O . GLN A 1 186 ? -5.414 4.571 19.542 1.00 97.00 186 GLN A O 1
ATOM 1467 N N . TYR A 1 187 ? -6.923 4.719 17.874 1.00 97.81 187 TYR A N 1
ATOM 1468 C CA . TYR A 1 187 ? -5.959 4.645 16.784 1.00 97.81 187 TYR A CA 1
ATOM 1469 C C . TYR A 1 187 ? -6.107 5.840 15.853 1.00 97.81 187 TYR A C 1
ATOM 1471 O O . TYR A 1 187 ? -7.196 6.105 15.362 1.00 97.81 187 TYR A O 1
ATOM 1479 N N . THR A 1 188 ? -5.017 6.528 15.532 1.00 96.50 188 THR A N 1
ATOM 1480 C CA . THR A 1 188 ? -5.038 7.628 14.559 1.00 96.50 188 THR A CA 1
ATOM 1481 C C . THR A 1 188 ? -4.670 7.106 13.175 1.00 96.50 188 THR A C 1
ATOM 1483 O O . THR A 1 188 ? -3.622 6.476 13.002 1.00 96.50 188 THR A O 1
ATOM 1486 N N . ILE A 1 189 ? -5.516 7.368 12.174 1.00 96.00 189 ILE A N 1
ATOM 1487 C CA . ILE A 1 189 ? -5.248 7.015 10.774 1.00 96.00 189 ILE A CA 1
ATOM 1488 C C . ILE A 1 189 ? -4.024 7.793 10.292 1.00 96.00 189 ILE A C 1
ATOM 1490 O O . ILE A 1 189 ? -3.974 9.016 10.367 1.00 96.00 189 ILE A O 1
ATOM 1494 N N . SER A 1 190 ? -3.033 7.072 9.777 1.00 95.19 190 SER A N 1
ATOM 1495 C CA . SER A 1 190 ? -1.788 7.641 9.258 1.00 95.19 190 SER A CA 1
ATOM 1496 C C . SER A 1 190 ? -1.796 7.739 7.736 1.00 95.19 190 SER A C 1
ATOM 1498 O O . SER A 1 190 ? -1.316 8.718 7.156 1.00 95.19 190 SER A O 1
ATOM 1500 N N . ASN A 1 191 ? -2.287 6.700 7.065 1.00 94.62 191 ASN A N 1
ATOM 1501 C CA . ASN A 1 191 ? -2.246 6.618 5.615 1.00 94.62 191 ASN A CA 1
ATOM 1502 C C . ASN A 1 191 ? -3.340 5.702 5.071 1.00 94.62 191 ASN A C 1
ATOM 1504 O O . ASN A 1 191 ? -3.875 4.849 5.776 1.00 94.62 191 ASN A O 1
ATOM 1508 N N . LEU A 1 192 ? -3.652 5.904 3.797 1.00 93.56 192 LEU A N 1
ATOM 1509 C CA . LEU A 1 192 ? -4.559 5.072 3.031 1.00 93.56 192 LEU A CA 1
ATOM 1510 C C . LEU A 1 192 ? -3.792 4.464 1.864 1.00 93.56 192 LEU A C 1
ATOM 1512 O O . LEU A 1 192 ? -3.028 5.169 1.205 1.00 93.56 192 LEU A O 1
ATOM 1516 N N . THR A 1 193 ? -4.023 3.189 1.581 1.00 93.19 193 THR A N 1
ATOM 1517 C CA . THR A 1 193 ? -3.441 2.500 0.428 1.00 93.19 193 THR A CA 1
ATOM 1518 C C . THR A 1 193 ? -4.548 1.967 -0.465 1.00 93.19 193 THR A C 1
ATOM 1520 O O . THR A 1 193 ? -5.519 1.385 0.012 1.00 93.19 193 THR A O 1
ATOM 1523 N N . LEU A 1 194 ? -4.407 2.186 -1.771 1.00 90.62 194 LEU A N 1
ATOM 1524 C CA . LEU A 1 194 ? -5.315 1.649 -2.775 1.00 90.62 194 LEU A CA 1
ATOM 1525 C C . LEU A 1 194 ? -4.641 0.499 -3.527 1.00 90.62 194 LEU A C 1
ATOM 1527 O O . LEU A 1 194 ? -3.623 0.699 -4.197 1.00 90.62 194 LEU A O 1
ATOM 1531 N N . HIS A 1 195 ? -5.266 -0.672 -3.455 1.00 89.56 195 HIS A N 1
ATOM 1532 C CA . HIS A 1 195 ? -4.948 -1.851 -4.250 1.00 89.56 195 HIS A CA 1
ATOM 1533 C C . HIS A 1 195 ? -6.011 -1.999 -5.335 1.00 89.56 195 HIS A C 1
ATOM 1535 O O . HIS A 1 195 ? -7.206 -1.857 -5.079 1.00 89.56 195 HIS A O 1
ATOM 1541 N N . PHE A 1 196 ? -5.589 -2.227 -6.573 1.00 88.38 196 PHE A N 1
ATOM 1542 C CA . PHE A 1 196 ? -6.502 -2.412 -7.694 1.00 88.38 196 PHE A CA 1
ATOM 1543 C C . PHE A 1 196 ? -5.868 -3.309 -8.744 1.00 88.38 196 PHE A C 1
ATOM 1545 O O . PHE A 1 196 ? -4.649 -3.322 -8.937 1.00 88.38 196 PHE A O 1
ATOM 1552 N N . GLY A 1 197 ? -6.707 -4.074 -9.429 1.00 82.00 197 GLY A N 1
ATOM 1553 C CA . GLY A 1 197 ? -6.262 -4.922 -10.517 1.00 82.00 197 GLY A CA 1
ATOM 1554 C C . GLY A 1 197 ? -6.357 -4.214 -11.854 1.00 82.00 197 GLY A C 1
ATOM 1555 O O . GLY A 1 197 ? -6.977 -3.165 -12.019 1.00 82.00 197 GLY A O 1
ATOM 1556 N N . ARG A 1 198 ? -5.733 -4.831 -12.854 1.00 78.56 198 ARG A N 1
ATOM 1557 C CA . ARG A 1 198 ? -5.864 -4.403 -14.249 1.00 78.56 198 ARG A CA 1
ATOM 1558 C C . ARG A 1 198 ? -7.228 -4.772 -14.847 1.00 78.56 198 ARG A C 1
ATOM 1560 O O . ARG A 1 198 ? -7.653 -4.148 -15.813 1.00 78.56 198 ARG A O 1
ATOM 1567 N N . GLU A 1 199 ? -7.868 -5.805 -14.310 1.00 80.75 199 GLU A N 1
ATOM 1568 C CA . GLU A 1 199 ? -9.153 -6.335 -14.766 1.00 80.75 199 GLU A CA 1
ATOM 1569 C C . GLU A 1 199 ? -10.191 -6.191 -13.657 1.00 80.75 199 GLU A C 1
ATOM 1571 O O . GLU A 1 199 ? -9.854 -6.219 -12.479 1.00 80.75 199 GLU A O 1
ATOM 1576 N N . ASN A 1 200 ? -11.467 -6.105 -14.027 1.00 85.75 200 ASN A N 1
ATOM 1577 C CA . ASN A 1 200 ? -12.541 -5.822 -13.075 1.00 85.75 200 ASN A CA 1
ATOM 1578 C C . ASN A 1 200 ? -12.872 -6.983 -12.117 1.00 85.75 200 ASN A C 1
ATOM 1580 O O . ASN A 1 200 ? -13.698 -6.817 -11.229 1.00 85.75 200 ASN A O 1
ATOM 1584 N N . ASN A 1 201 ? -12.277 -8.158 -12.315 1.00 85.38 201 ASN A N 1
ATOM 1585 C CA . ASN A 1 201 ? -12.513 -9.371 -11.526 1.00 85.38 201 ASN A CA 1
ATOM 1586 C C . ASN A 1 201 ? -11.374 -9.690 -10.544 1.00 85.38 201 ASN A C 1
ATOM 1588 O O . ASN A 1 201 ? -11.348 -10.780 -9.981 1.00 85.38 201 ASN A O 1
ATOM 1592 N N . ARG A 1 202 ? -10.398 -8.791 -10.394 1.00 88.56 202 ARG A N 1
ATOM 1593 C CA . ARG A 1 202 ? -9.231 -8.981 -9.528 1.00 88.56 202 ARG A CA 1
ATOM 1594 C C . ARG A 1 202 ? -8.709 -7.634 -9.054 1.00 88.56 202 ARG A C 1
ATOM 1596 O O . ARG A 1 202 ? -8.838 -6.656 -9.782 1.00 88.56 202 ARG A O 1
ATOM 1603 N N . GLY A 1 203 ? -8.059 -7.582 -7.895 1.00 90.75 203 GLY A N 1
ATOM 1604 C CA . GLY A 1 203 ? -7.458 -6.343 -7.402 1.00 90.75 203 GLY A CA 1
ATOM 1605 C C . GLY A 1 203 ? -7.450 -6.169 -5.895 1.00 90.75 203 GLY A C 1
ATOM 1606 O O . GLY A 1 203 ? -6.469 -5.648 -5.373 1.00 90.75 203 GLY A O 1
ATOM 1607 N N . SER A 1 204 ? -8.502 -6.612 -5.210 1.00 94.94 204 SER A N 1
ATOM 1608 C CA . SER A 1 204 ? -8.509 -6.673 -3.751 1.00 94.94 204 SER A CA 1
ATOM 1609 C C . SER A 1 204 ? -7.483 -7.678 -3.248 1.00 94.94 204 SER A C 1
ATOM 1611 O O . SER A 1 204 ? -7.201 -8.674 -3.912 1.00 94.94 204 SER A O 1
ATOM 1613 N N . GLU A 1 205 ? -6.908 -7.426 -2.084 1.00 94.31 205 GLU A N 1
ATOM 1614 C CA . GLU A 1 205 ? -6.034 -8.386 -1.422 1.00 94.31 205 GLU A CA 1
ATOM 1615 C C . GLU A 1 205 ? -6.877 -9.417 -0.665 1.00 94.31 205 GLU A C 1
ATOM 1617 O O . GLU A 1 205 ? -6.672 -10.620 -0.828 1.00 94.31 205 GLU A O 1
ATOM 1622 N N . HIS A 1 206 ? -7.873 -8.956 0.096 1.00 96.75 206 HIS A N 1
ATOM 1623 C CA . HIS A 1 206 ? -8.873 -9.804 0.735 1.00 96.75 206 HIS A CA 1
ATOM 1624 C C . HIS A 1 206 ? -9.890 -10.332 -0.280 1.00 96.75 206 HIS A C 1
ATOM 1626 O O . HIS A 1 206 ? -10.187 -9.705 -1.304 1.00 96.75 206 HIS A O 1
ATOM 1632 N N . THR A 1 207 ? -10.450 -11.498 0.031 1.00 96.62 207 THR A N 1
ATOM 1633 C CA . THR A 1 207 ? -11.493 -12.155 -0.768 1.00 96.62 207 THR A CA 1
ATOM 1634 C C . THR A 1 207 ? -12.666 -12.553 0.124 1.00 96.62 207 THR A C 1
ATOM 1636 O O . THR A 1 207 ? -12.519 -12.616 1.345 1.00 96.62 207 THR A O 1
ATOM 1639 N N . ILE A 1 208 ? -13.845 -12.742 -0.474 1.00 96.50 208 ILE A N 1
ATOM 1640 C CA . ILE A 1 208 ? -15.031 -13.264 0.218 1.00 96.50 208 ILE A CA 1
ATOM 1641 C C . ILE A 1 208 ? -15.471 -14.528 -0.510 1.00 96.50 208 ILE A C 1
ATOM 1643 O O . ILE A 1 208 ? -15.806 -14.458 -1.693 1.00 96.50 208 ILE A O 1
ATOM 1647 N N . SER A 1 209 ? -15.469 -15.671 0.177 1.00 96.00 209 SER A N 1
ATOM 1648 C CA . SER A 1 209 ? -15.753 -16.986 -0.419 1.00 96.00 209 SER A CA 1
ATOM 1649 C C . SER A 1 209 ? -14.924 -17.255 -1.686 1.00 96.00 209 SER A C 1
ATOM 1651 O O . SER A 1 209 ? -15.437 -17.729 -2.701 1.00 96.00 209 SER A O 1
ATOM 1653 N N . GLY A 1 210 ? -13.646 -16.876 -1.662 1.00 94.56 210 GLY A N 1
ATOM 1654 C CA . GLY A 1 210 ? -12.709 -16.978 -2.781 1.00 94.56 210 GLY A CA 1
ATOM 1655 C C . GLY A 1 210 ? -12.922 -15.955 -3.903 1.00 94.56 210 GLY A C 1
ATOM 1656 O O . GLY A 1 210 ? -12.163 -15.944 -4.873 1.00 94.56 210 GLY A O 1
ATOM 1657 N N . VAL A 1 211 ? -13.925 -15.078 -3.801 1.00 93.81 211 VAL A N 1
ATOM 1658 C CA . VAL A 1 211 ? -14.204 -14.046 -4.804 1.00 93.81 211 VAL A CA 1
ATOM 1659 C C . VAL A 1 211 ? -13.356 -12.810 -4.533 1.00 93.81 211 VAL A C 1
ATOM 1661 O O . VAL A 1 211 ? -1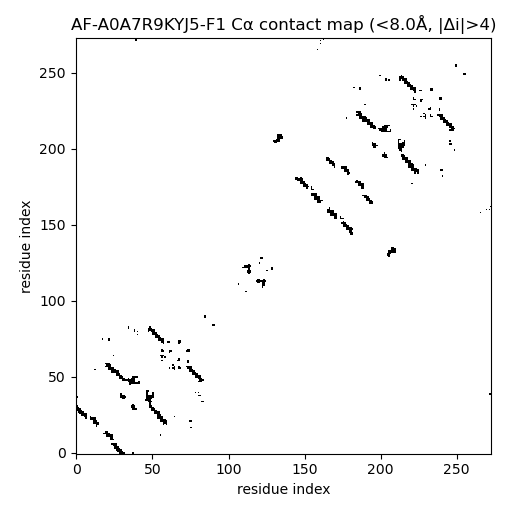3.392 -12.223 -3.449 1.00 93.81 211 VAL A O 1
ATOM 1664 N N . GLN A 1 212 ? -12.614 -12.396 -5.557 1.00 94.56 212 GLN A N 1
ATOM 1665 C 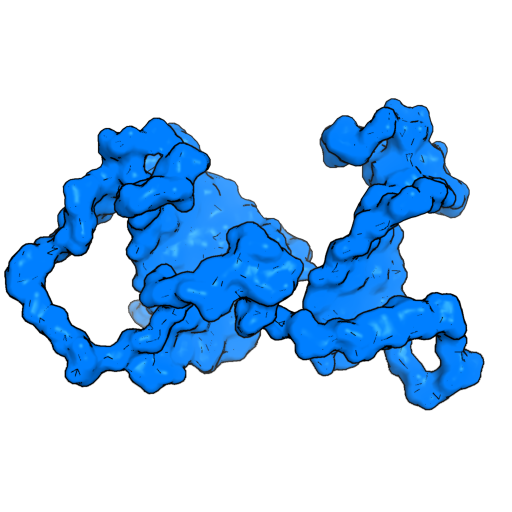CA . GLN A 1 212 ? -11.814 -11.180 -5.552 1.00 94.56 212 GLN A CA 1
ATOM 1666 C C . GLN A 1 212 ? -12.599 -10.003 -6.137 1.00 94.56 212 GLN A C 1
ATOM 1668 O O . GLN A 1 212 ? -13.391 -10.152 -7.069 1.00 94.56 212 GLN A O 1
ATOM 1673 N N . PHE A 1 213 ? -12.344 -8.813 -5.604 1.00 94.06 213 PHE A N 1
ATOM 1674 C CA . PHE A 1 213 ? -12.977 -7.568 -6.016 1.00 94.06 213 PHE A CA 1
ATOM 1675 C C . PHE A 1 213 ? -12.018 -6.740 -6.884 1.00 94.06 213 PHE A C 1
ATOM 1677 O O . PHE A 1 213 ? -10.801 -6.912 -6.794 1.00 94.06 213 PHE A O 1
ATOM 1684 N N . PRO A 1 214 ? -12.526 -5.832 -7.736 1.00 92.56 214 PRO A N 1
ATOM 1685 C CA . PRO A 1 214 ? -11.677 -5.002 -8.593 1.00 92.56 214 PRO A CA 1
ATOM 1686 C C . PRO A 1 214 ? -10.668 -4.113 -7.852 1.00 92.56 214 PRO A C 1
ATOM 1688 O O . PRO A 1 214 ? -9.640 -3.734 -8.419 1.00 92.56 214 PRO A O 1
ATOM 1691 N N . GLY A 1 215 ? -10.938 -3.778 -6.591 1.00 92.75 215 GLY A N 1
ATOM 1692 C CA . GLY A 1 215 ? -9.991 -3.059 -5.752 1.00 92.75 215 GLY A CA 1
ATOM 1693 C C . GLY A 1 215 ? -10.321 -3.132 -4.270 1.00 92.75 215 GLY A C 1
ATOM 1694 O O . GLY A 1 215 ? -11.375 -3.623 -3.868 1.00 92.75 215 GLY A O 1
ATOM 1695 N N . GLU A 1 216 ? -9.400 -2.622 -3.467 1.00 94.81 216 GLU A N 1
ATOM 1696 C CA . GLU A 1 216 ? -9.492 -2.545 -2.016 1.00 94.81 216 GLU A CA 1
ATOM 1697 C C . GLU A 1 216 ? -8.811 -1.266 -1.530 1.00 94.81 216 GLU A C 1
ATOM 1699 O O . GLU A 1 216 ? -7.672 -0.966 -1.897 1.00 94.81 216 GLU A O 1
ATOM 1704 N N . LEU A 1 217 ? -9.531 -0.500 -0.715 1.00 93.69 217 LEU A N 1
ATOM 1705 C CA . LEU A 1 217 ? -9.000 0.646 0.006 1.00 93.69 217 LEU A CA 1
ATOM 1706 C C . LEU A 1 217 ? -8.699 0.217 1.439 1.00 93.69 217 LEU A C 1
ATOM 1708 O O . LEU A 1 217 ? -9.603 -0.185 2.165 1.00 93.69 217 LEU A O 1
ATOM 1712 N N . GLN A 1 218 ? -7.445 0.344 1.850 1.00 96.25 218 GLN A N 1
ATOM 1713 C CA . GLN A 1 218 ? -6.995 0.020 3.198 1.00 96.25 218 GLN A CA 1
ATOM 1714 C C . GLN A 1 218 ? -6.634 1.307 3.936 1.00 96.25 218 GLN A C 1
ATOM 1716 O O . GLN A 1 218 ? -5.812 2.090 3.461 1.00 96.25 218 GLN A O 1
ATOM 1721 N N . LEU A 1 219 ? -7.249 1.538 5.092 1.00 95.19 219 LEU A N 1
ATOM 1722 C CA . LEU A 1 219 ? -6.952 2.652 5.984 1.00 95.19 219 LEU A CA 1
ATOM 1723 C C . LEU A 1 219 ? -6.106 2.115 7.127 1.00 95.19 219 LEU A C 1
ATOM 1725 O O . LEU A 1 219 ? -6.571 1.270 7.886 1.00 95.19 219 LEU A O 1
ATOM 1729 N N . TYR A 1 220 ? -4.884 2.613 7.257 1.00 96.50 220 TYR A N 1
ATOM 1730 C CA . TYR A 1 220 ? -3.934 2.172 8.262 1.00 96.50 220 TYR A CA 1
ATOM 1731 C C . TYR A 1 220 ? -3.815 3.196 9.382 1.00 96.50 220 TYR A C 1
ATOM 1733 O O . TYR A 1 220 ? -3.493 4.365 9.146 1.00 96.50 220 TYR A O 1
ATOM 1741 N N . ALA A 1 221 ? -4.018 2.738 10.611 1.00 96.75 221 ALA A N 1
ATOM 1742 C CA . ALA A 1 221 ? -3.954 3.544 11.816 1.00 96.75 221 ALA A CA 1
ATOM 1743 C C . ALA A 1 221 ? -2.938 2.975 12.811 1.00 96.75 221 ALA A C 1
ATOM 1745 O O . ALA A 1 221 ? -2.722 1.764 12.866 1.00 96.75 221 ALA A O 1
ATOM 1746 N N . TYR A 1 222 ? -2.309 3.850 13.590 1.00 97.44 222 TYR A N 1
ATOM 1747 C CA . TYR A 1 222 ? -1.425 3.456 14.686 1.00 97.44 222 TYR A CA 1
ATOM 1748 C C . TYR A 1 222 ? -2.087 3.751 16.026 1.00 97.44 222 TYR A C 1
ATOM 1750 O O . TYR A 1 222 ? -2.890 4.676 16.120 1.00 97.44 222 TYR A O 1
ATOM 1758 N N . ASN A 1 223 ? -1.752 2.970 17.049 1.00 97.81 223 ASN A N 1
ATOM 1759 C CA . ASN A 1 223 ? -2.251 3.143 18.406 1.00 97.81 223 ASN A CA 1
ATOM 1760 C C . ASN A 1 223 ? -1.677 4.437 18.995 1.00 97.81 223 ASN A C 1
ATOM 1762 O O . ASN A 1 223 ? -0.564 4.462 19.519 1.00 97.81 223 ASN A O 1
ATOM 1766 N N . SER A 1 224 ? -2.435 5.520 18.859 1.00 95.81 224 SER A N 1
ATOM 1767 C CA . SER A 1 224 ? -2.054 6.864 19.291 1.00 95.81 224 SER A CA 1
ATOM 1768 C C . SER A 1 224 ? -2.302 7.097 20.776 1.00 95.81 224 SER A C 1
ATOM 1770 O O . SER A 1 224 ? -1.872 8.111 21.319 1.00 95.81 224 SER A O 1
ATOM 1772 N N . GLN A 1 225 ? -2.965 6.151 21.443 1.00 96.12 225 GLN A N 1
ATOM 1773 C CA . GLN A 1 225 ? -3.121 6.157 22.890 1.00 96.12 225 GLN A CA 1
ATOM 1774 C C . GLN A 1 225 ? -1.843 5.700 23.608 1.00 96.12 225 GLN A C 1
ATOM 1776 O O . GLN A 1 225 ? -1.578 6.166 24.713 1.00 96.12 225 GLN A O 1
ATOM 1781 N N . LEU A 1 226 ? -1.068 4.790 23.004 1.00 96.81 226 LEU A N 1
ATOM 1782 C CA . LEU A 1 226 ? 0.150 4.238 23.611 1.00 96.81 226 LEU A CA 1
ATOM 1783 C C . LEU A 1 226 ? 1.450 4.762 22.997 1.00 96.81 226 LEU A C 1
ATOM 1785 O O . LEU A 1 226 ? 2.457 4.815 23.697 1.00 96.81 226 LEU A O 1
ATOM 1789 N N . TYR A 1 227 ? 1.448 5.138 21.717 1.00 96.56 227 TYR A N 1
ATOM 1790 C CA . TYR A 1 227 ? 2.670 5.492 20.993 1.00 96.56 227 TYR A CA 1
ATOM 1791 C C . TYR A 1 227 ? 2.579 6.879 20.376 1.00 96.56 227 TYR A C 1
ATOM 1793 O O . TYR A 1 227 ? 1.526 7.308 19.899 1.00 96.56 227 TYR A O 1
ATOM 1801 N N . SER A 1 228 ? 3.721 7.562 20.306 1.00 92.50 228 SER A N 1
ATOM 1802 C CA . SER A 1 228 ? 3.765 8.940 19.804 1.00 92.50 228 SER A CA 1
ATOM 1803 C C . SER A 1 228 ? 3.586 9.013 18.287 1.00 92.50 228 SER A C 1
ATOM 1805 O O . SER A 1 228 ? 3.139 10.026 17.752 1.00 92.50 228 SER A O 1
ATOM 1807 N N . ASN A 1 229 ? 3.971 7.959 17.562 1.00 91.38 229 ASN A N 1
ATOM 1808 C CA . ASN A 1 229 ? 3.932 7.945 16.104 1.00 91.38 229 ASN A CA 1
ATOM 1809 C C . ASN A 1 229 ? 3.870 6.524 15.519 1.00 91.38 229 ASN A C 1
ATOM 1811 O O . ASN A 1 229 ? 4.177 5.527 16.170 1.00 91.38 229 ASN A O 1
ATOM 1815 N N . TRP A 1 230 ? 3.541 6.457 14.226 1.00 93.56 230 TRP A N 1
ATOM 1816 C CA . TRP A 1 230 ? 3.501 5.218 13.444 1.00 93.56 230 TRP A CA 1
ATOM 1817 C C . TRP A 1 230 ? 4.818 4.422 13.466 1.00 93.56 230 TRP A C 1
ATOM 1819 O O . TRP A 1 230 ? 4.800 3.193 13.436 1.00 93.56 230 TRP A O 1
ATOM 1829 N N . THR A 1 231 ? 5.973 5.099 13.460 1.00 93.94 231 THR A N 1
ATOM 1830 C CA . THR A 1 231 ? 7.284 4.435 13.350 1.00 93.94 231 THR A CA 1
ATOM 1831 C C . THR A 1 231 ? 7.586 3.572 14.564 1.00 93.94 231 THR A C 1
ATOM 1833 O O . THR A 1 231 ? 8.148 2.493 14.393 1.00 93.94 231 THR A O 1
ATOM 1836 N N . GLU A 1 232 ? 7.193 4.038 15.743 1.00 95.38 232 GLU A N 1
ATOM 1837 C CA . GLU A 1 232 ? 7.274 3.300 16.999 1.00 95.38 232 GLU A CA 1
ATOM 1838 C C . GLU A 1 232 ? 6.236 2.169 17.028 1.00 95.38 232 GLU A C 1
ATOM 1840 O O . GLU A 1 232 ? 6.587 0.996 17.126 1.00 95.38 232 GLU A O 1
ATOM 1845 N N . ALA A 1 233 ? 4.963 2.505 16.799 1.00 96.75 233 ALA A N 1
ATOM 1846 C CA . ALA A 1 233 ? 3.849 1.574 16.958 1.00 96.75 233 ALA A CA 1
ATOM 1847 C C . ALA A 1 233 ? 3.889 0.363 16.006 1.00 96.75 233 ALA A C 1
ATOM 1849 O O . ALA A 1 233 ? 3.434 -0.723 16.355 1.00 96.75 2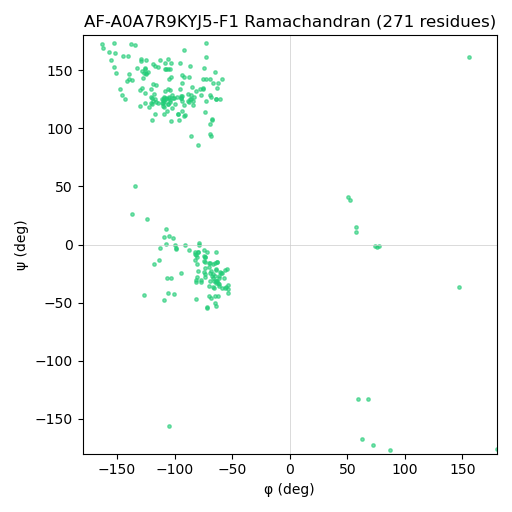33 ALA A O 1
ATOM 1850 N N . LYS A 1 234 ? 4.427 0.509 14.787 1.00 94.19 234 LYS A N 1
ATOM 1851 C CA . LYS A 1 234 ? 4.390 -0.555 13.760 1.00 94.19 234 LYS A CA 1
ATOM 1852 C C . LYS A 1 234 ? 5.146 -1.837 14.131 1.00 94.19 234 LYS A C 1
ATOM 1854 O O . LYS A 1 234 ? 5.009 -2.838 13.429 1.00 94.19 234 LYS A O 1
ATOM 1859 N N . HIS A 1 235 ? 5.991 -1.784 15.157 1.00 91.75 235 HIS A N 1
ATOM 1860 C CA . HIS A 1 235 ? 6.776 -2.921 15.634 1.00 91.75 235 HIS A CA 1
ATOM 1861 C C . HIS A 1 235 ? 6.158 -3.611 16.852 1.00 91.75 235 HIS A C 1
ATOM 1863 O O . HIS A 1 235 ? 6.650 -4.659 17.264 1.00 91.75 235 HIS A O 1
ATOM 1869 N N . GLU A 1 236 ? 5.059 -3.071 17.374 1.00 94.25 236 GLU A N 1
ATOM 1870 C CA . GLU A 1 236 ? 4.481 -3.479 18.644 1.00 94.25 236 GLU A CA 1
ATOM 1871 C C . GLU A 1 236 ? 3.183 -4.269 18.473 1.00 94.25 236 GLU A C 1
ATOM 1873 O O . GLU A 1 236 ? 2.402 -4.078 17.531 1.00 94.25 236 GLU A O 1
ATOM 1878 N N . ALA A 1 237 ? 2.918 -5.163 19.427 1.00 90.81 237 ALA A N 1
ATOM 1879 C CA . ALA A 1 237 ? 1.639 -5.856 19.502 1.00 90.81 237 ALA A CA 1
ATOM 1880 C C . ALA A 1 237 ? 0.511 -4.844 19.753 1.00 90.81 237 ALA A C 1
ATOM 1882 O O . ALA A 1 237 ? 0.638 -3.957 20.590 1.00 90.81 237 ALA A O 1
ATOM 1883 N N . ASN A 1 238 ? -0.601 -4.968 19.022 1.00 91.62 238 ASN A N 1
ATOM 1884 C CA . ASN A 1 238 ? -1.708 -3.997 19.032 1.00 91.62 238 ASN A CA 1
ATOM 1885 C C . ASN A 1 238 ? -1.293 -2.560 18.662 1.00 91.62 238 ASN A C 1
ATOM 1887 O O . ASN A 1 238 ? -2.066 -1.625 18.879 1.00 91.62 238 ASN A O 1
ATOM 1891 N N . GLY A 1 239 ? -0.102 -2.366 18.091 1.00 97.00 239 GLY A N 1
ATOM 1892 C CA . GLY A 1 239 ? 0.379 -1.051 17.691 1.00 97.00 239 GLY A CA 1
ATOM 1893 C C . GLY A 1 239 ? -0.305 -0.512 16.437 1.00 97.00 239 GLY A C 1
ATOM 1894 O O . GLY A 1 239 ? -0.331 0.698 16.235 1.00 97.00 239 GLY A O 1
ATOM 1895 N N . LEU A 1 240 ? -0.917 -1.376 15.622 1.00 97.06 240 LEU A N 1
ATOM 189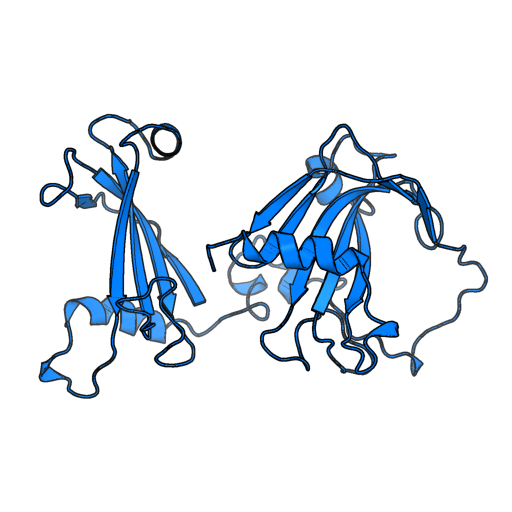6 C CA . LEU A 1 240 ? -1.604 -0.999 14.387 1.00 97.06 240 LEU A CA 1
ATOM 1897 C C . LEU A 1 240 ? -3.046 -1.509 14.353 1.00 97.06 240 LEU A C 1
ATOM 1899 O O . LEU A 1 240 ? -3.353 -2.574 14.886 1.00 97.06 240 LEU A O 1
ATOM 1903 N N . ALA A 1 241 ? -3.894 -0.770 13.645 1.00 97.06 241 ALA A N 1
ATOM 1904 C CA . ALA A 1 241 ? -5.228 -1.179 13.232 1.00 97.06 241 ALA A CA 1
ATOM 1905 C C . ALA A 1 241 ? -5.420 -0.860 11.746 1.00 97.06 241 ALA A C 1
ATOM 1907 O O . ALA A 1 241 ? -4.802 0.068 11.215 1.00 97.06 241 ALA A O 1
ATOM 1908 N N . ALA A 1 242 ? -6.275 -1.624 11.068 1.00 96.19 242 ALA A N 1
ATOM 1909 C CA . ALA A 1 242 ? -6.605 -1.374 9.674 1.00 96.19 242 ALA A CA 1
ATOM 1910 C C . ALA A 1 242 ? -8.096 -1.581 9.397 1.00 96.19 242 ALA A C 1
ATOM 1912 O O . ALA A 1 242 ? -8.703 -2.511 9.925 1.00 96.19 242 ALA A O 1
ATOM 1913 N N . ILE A 1 243 ? -8.665 -0.733 8.539 1.00 96.25 243 ILE A N 1
ATOM 1914 C CA . ILE A 1 243 ? -9.994 -0.924 7.947 1.00 96.25 243 ILE A CA 1
ATOM 1915 C C . ILE A 1 243 ? -9.797 -1.208 6.463 1.00 96.25 243 ILE A C 1
ATOM 1917 O O . ILE A 1 243 ? -9.177 -0.409 5.766 1.00 96.25 243 ILE A O 1
ATOM 1921 N N . SER A 1 244 ? -10.349 -2.320 5.984 1.00 96.56 244 SER A N 1
ATOM 1922 C CA . SER A 1 244 ? -10.306 -2.690 4.567 1.00 96.56 244 SER A CA 1
ATOM 1923 C C . SER A 1 244 ? -11.694 -2.542 3.954 1.00 96.56 244 SER A C 1
ATOM 1925 O O . SER A 1 244 ? -12.668 -3.091 4.466 1.00 96.56 244 SER A O 1
ATOM 1927 N N . VAL A 1 245 ? -11.786 -1.789 2.861 1.00 95.00 245 VAL A N 1
ATOM 1928 C CA . VAL A 1 245 ? -13.026 -1.517 2.129 1.00 95.00 245 VAL A CA 1
ATOM 1929 C C . VAL A 1 245 ? -12.897 -2.100 0.727 1.00 95.00 245 VAL A C 1
ATOM 1931 O O . VAL A 1 245 ? -12.112 -1.615 -0.088 1.00 95.00 245 VAL A O 1
ATOM 1934 N N . LEU A 1 246 ? -13.681 -3.138 0.438 1.00 93.94 246 LEU A N 1
ATOM 1935 C CA . LEU A 1 246 ? -13.722 -3.774 -0.878 1.00 93.94 246 LEU A CA 1
ATOM 1936 C C . LEU A 1 246 ? -14.500 -2.901 -1.870 1.00 93.94 246 LEU A C 1
ATOM 1938 O O . LEU A 1 246 ? -15.583 -2.398 -1.566 1.00 93.94 246 LEU A O 1
ATOM 1942 N N . ILE A 1 247 ? -13.948 -2.723 -3.068 1.00 91.06 247 ILE A N 1
ATOM 1943 C CA . ILE A 1 247 ? -14.494 -1.848 -4.108 1.00 91.06 247 ILE A CA 1
ATOM 1944 C C . ILE A 1 247 ? -15.096 -2.707 -5.215 1.00 91.06 247 ILE A C 1
ATOM 1946 O O . ILE A 1 247 ? -14.408 -3.526 -5.821 1.00 91.06 247 ILE A O 1
ATOM 1950 N N . SER A 1 248 ? -16.369 -2.472 -5.529 1.00 87.12 248 SER A N 1
ATOM 1951 C CA . SER A 1 248 ? -17.063 -3.087 -6.663 1.00 87.12 248 SER A CA 1
ATOM 1952 C C . SER A 1 248 ? -17.551 -2.030 -7.654 1.00 87.12 248 SER A C 1
ATOM 1954 O O . SER A 1 248 ? -17.757 -0.865 -7.307 1.00 87.12 248 SER A O 1
ATOM 1956 N N . PHE A 1 249 ? -17.733 -2.432 -8.912 1.00 81.12 249 PHE A N 1
ATOM 1957 C CA . PHE A 1 249 ? -18.371 -1.586 -9.917 1.00 81.12 249 PHE A CA 1
ATOM 1958 C C . PHE A 1 249 ? -19.883 -1.800 -9.894 1.00 81.12 249 PHE A C 1
ATOM 1960 O O . PHE A 1 249 ? -20.349 -2.933 -10.008 1.00 81.12 249 PHE A O 1
ATOM 1967 N N . SER A 1 250 ? -20.649 -0.710 -9.832 1.00 76.06 250 SER A N 1
ATOM 1968 C CA . SER A 1 250 ? -22.085 -0.756 -10.108 1.00 76.06 250 SER A CA 1
ATOM 1969 C C . SER A 1 250 ? -22.353 -0.429 -11.575 1.00 76.06 250 SER A C 1
ATOM 1971 O O . SER A 1 250 ? -21.759 0.489 -12.140 1.00 76.06 250 SER A O 1
ATOM 1973 N N . LYS A 1 251 ? -23.287 -1.165 -12.188 1.00 71.94 251 LYS A N 1
ATOM 1974 C CA . LYS A 1 251 ? -23.835 -0.831 -13.513 1.00 71.94 251 LYS A CA 1
ATOM 1975 C C . LYS A 1 251 ? -24.781 0.375 -13.457 1.00 71.94 251 LYS A C 1
ATOM 1977 O O . LYS A 1 251 ? -25.097 0.943 -14.496 1.00 71.94 251 LYS A O 1
ATOM 1982 N N . ASN A 1 252 ? -25.230 0.766 -12.263 1.00 76.81 252 ASN A N 1
ATOM 1983 C CA . ASN A 1 252 ? -26.093 1.916 -12.050 1.00 76.81 252 ASN A CA 1
ATOM 1984 C C . ASN A 1 252 ? -25.251 3.134 -11.644 1.00 76.81 252 ASN A C 1
ATOM 1986 O O . ASN A 1 252 ? -24.704 3.185 -10.541 1.00 76.81 252 ASN A O 1
ATOM 1990 N N . SER A 1 253 ? -25.182 4.145 -12.513 1.00 67.50 253 SER A N 1
ATOM 1991 C CA . SER A 1 253 ? -24.445 5.388 -12.252 1.00 67.50 253 SER A CA 1
ATOM 1992 C C . SER A 1 253 ? -24.943 6.143 -11.017 1.00 67.50 253 SER A C 1
ATOM 1994 O O . SER A 1 253 ? -24.164 6.870 -10.405 1.00 67.50 253 SER A O 1
ATOM 1996 N N . ASN A 1 254 ? -26.201 5.941 -10.612 1.00 70.25 254 ASN A N 1
ATOM 1997 C CA . ASN A 1 254 ? -26.782 6.575 -9.424 1.00 70.25 254 ASN A CA 1
ATOM 1998 C C . ASN A 1 254 ? -26.259 5.971 -8.110 1.00 70.25 254 ASN A C 1
ATOM 2000 O O . ASN A 1 254 ? -26.478 6.542 -7.049 1.00 70.25 254 ASN A O 1
ATOM 2004 N N . GLN A 1 255 ? -25.552 4.838 -8.171 1.00 70.62 255 GLN A N 1
ATOM 2005 C CA . GLN A 1 255 ? -24.876 4.212 -7.028 1.00 70.62 255 GLN A CA 1
ATOM 2006 C C . GLN A 1 255 ? -23.364 4.486 -7.020 1.00 70.62 255 GLN A C 1
ATOM 2008 O O . GLN A 1 255 ? -22.630 3.916 -6.212 1.00 70.62 255 GLN A O 1
ATOM 2013 N N . ALA A 1 256 ? -22.864 5.325 -7.932 1.00 72.00 256 ALA A N 1
ATOM 2014 C CA . ALA A 1 256 ? -21.448 5.647 -7.977 1.00 72.00 256 ALA A CA 1
ATOM 2015 C C . ALA A 1 256 ? -21.047 6.472 -6.748 1.00 72.00 256 ALA A C 1
ATOM 2017 O O . ALA A 1 256 ? -21.603 7.541 -6.492 1.00 72.00 256 ALA A O 1
ATOM 2018 N N . ASN A 1 257 ? -20.023 6.013 -6.028 1.00 75.44 257 ASN A N 1
ATOM 2019 C CA . ASN A 1 257 ? -19.449 6.777 -4.930 1.00 75.44 257 ASN A CA 1
ATOM 2020 C C . ASN A 1 257 ? -18.752 8.031 -5.488 1.00 75.44 257 ASN A C 1
ATOM 2022 O O . ASN A 1 257 ? -17.696 7.954 -6.123 1.00 75.44 257 ASN A O 1
ATOM 2026 N N . THR A 1 258 ? -19.361 9.195 -5.268 1.00 78.44 258 THR A N 1
ATOM 2027 C CA . THR A 1 258 ? -18.842 10.483 -5.742 1.00 78.44 258 THR A CA 1
ATOM 2028 C C . THR A 1 258 ? -17.546 10.878 -5.044 1.00 78.44 258 THR A C 1
ATOM 2030 O O . THR A 1 258 ? -16.717 11.529 -5.672 1.00 78.44 258 THR A O 1
ATOM 2033 N N . GLN A 1 259 ? -17.305 10.414 -3.816 1.00 77.62 259 GLN A N 1
ATOM 2034 C CA . GLN A 1 259 ? -16.089 10.723 -3.061 1.00 77.62 259 GLN A CA 1
ATOM 2035 C C . GLN A 1 259 ? -14.852 10.039 -3.660 1.00 77.62 259 GLN A C 1
ATOM 2037 O O . GLN A 1 259 ? -13.787 10.648 -3.768 1.00 77.62 259 GLN A O 1
ATOM 2042 N N . LEU A 1 260 ? -15.002 8.817 -4.187 1.00 76.75 260 LEU A N 1
ATOM 2043 C CA . LEU A 1 260 ? -13.923 8.136 -4.918 1.00 76.75 260 LEU A CA 1
ATOM 2044 C C . LEU A 1 260 ? -13.529 8.860 -6.221 1.00 76.75 260 LEU A C 1
ATOM 2046 O O . LEU A 1 260 ? -12.438 8.625 -6.753 1.00 76.75 260 LEU A O 1
ATOM 2050 N N . LYS A 1 261 ? -14.361 9.781 -6.734 1.00 77.06 261 LYS A N 1
ATOM 2051 C CA . LYS A 1 261 ? -13.993 10.610 -7.894 1.00 77.06 261 LYS A CA 1
ATOM 2052 C C . LYS A 1 261 ? -12.811 11.525 -7.588 1.00 77.06 261 LYS A C 1
ATOM 2054 O O . LYS A 1 261 ? -11.991 11.736 -8.474 1.00 77.06 261 LYS A O 1
ATOM 2059 N N . HIS A 1 262 ? -12.668 12.010 -6.354 1.00 76.12 262 HIS A N 1
ATOM 2060 C CA . HIS A 1 262 ? -11.525 12.844 -5.970 1.00 76.12 262 HIS A CA 1
ATOM 2061 C C . HIS A 1 262 ? -10.211 12.062 -6.055 1.00 76.12 262 HIS A C 1
ATOM 2063 O O . HIS A 1 262 ? -9.245 12.543 -6.647 1.00 76.12 262 HIS A O 1
ATOM 2069 N N . ILE A 1 263 ? -10.205 10.819 -5.559 1.00 72.44 263 ILE A N 1
ATOM 2070 C CA . ILE A 1 263 ? -9.043 9.927 -5.644 1.00 72.44 263 ILE A CA 1
ATOM 2071 C C . ILE A 1 263 ? -8.737 9.612 -7.110 1.00 72.44 263 ILE A C 1
ATOM 2073 O O . ILE A 1 263 ? -7.624 9.842 -7.570 1.00 72.44 263 ILE A O 1
ATOM 2077 N N . THR A 1 264 ? -9.724 9.146 -7.879 1.00 75.94 264 THR A N 1
ATOM 2078 C CA . THR A 1 264 ? -9.509 8.784 -9.293 1.00 75.94 264 THR A CA 1
ATOM 2079 C C . THR A 1 264 ? -9.110 9.971 -10.171 1.00 75.94 264 THR A C 1
ATOM 2081 O O . THR A 1 264 ? -8.338 9.791 -11.110 1.00 75.94 264 THR A O 1
ATOM 2084 N N . HIS A 1 265 ? -9.575 11.186 -9.867 1.00 77.62 265 HIS A N 1
ATOM 2085 C CA . HIS A 1 265 ? -9.128 12.400 -10.546 1.00 77.62 265 HIS A CA 1
ATOM 2086 C C . HIS A 1 265 ? -7.670 12.723 -10.206 1.00 77.62 265 HIS A C 1
ATOM 2088 O O . HIS A 1 265 ? -6.878 12.954 -11.115 1.00 77.62 265 HIS A O 1
ATOM 2094 N N . ALA A 1 266 ? -7.287 12.658 -8.927 1.00 73.69 266 ALA A N 1
ATOM 2095 C CA . ALA A 1 266 ? -5.901 12.862 -8.509 1.00 73.69 266 ALA A CA 1
ATOM 2096 C C . ALA A 1 266 ? -4.946 11.823 -9.127 1.00 73.69 266 ALA A C 1
ATOM 2098 O O . ALA A 1 266 ? -3.836 12.169 -9.523 1.00 73.69 266 ALA A O 1
ATOM 2099 N N . LEU A 1 267 ? -5.396 10.572 -9.298 1.00 73.06 267 LEU A N 1
ATOM 2100 C CA . LEU A 1 267 ? -4.626 9.521 -9.972 1.00 73.06 267 LEU A CA 1
ATOM 2101 C C . LEU A 1 267 ? -4.298 9.850 -11.436 1.00 73.06 267 LEU A C 1
ATOM 2103 O O . LEU A 1 267 ? -3.268 9.395 -11.923 1.00 73.06 267 LEU A O 1
ATOM 2107 N N . LYS A 1 268 ? -5.118 10.643 -12.143 1.00 72.06 268 LYS A N 1
ATOM 2108 C CA . LYS A 1 268 ? -4.812 11.060 -13.528 1.00 72.06 268 LYS A CA 1
ATOM 2109 C C . LYS A 1 268 ? -3.570 11.945 -13.611 1.00 72.06 268 LYS A C 1
ATOM 2111 O O . LYS A 1 268 ? -2.897 11.939 -14.635 1.00 72.06 268 LYS A O 1
ATOM 2116 N N . ASN A 1 269 ? -3.269 12.670 -12.537 1.00 66.31 269 ASN A N 1
ATOM 2117 C CA . ASN A 1 269 ? -2.117 13.564 -12.457 1.00 66.31 269 ASN A CA 1
ATOM 2118 C C . ASN A 1 269 ? -0.844 12.837 -11.994 1.00 66.31 269 ASN A C 1
ATOM 2120 O O . ASN A 1 269 ? 0.233 13.426 -11.987 1.00 66.31 269 ASN A O 1
ATOM 2124 N N . ILE A 1 270 ? -0.944 11.554 -11.627 1.00 61.62 270 ILE A N 1
ATOM 2125 C CA . ILE A 1 270 ? 0.213 10.699 -11.364 1.00 61.62 270 ILE A CA 1
ATOM 2126 C C . ILE A 1 270 ? 0.661 10.104 -12.701 1.00 61.62 270 ILE A C 1
ATOM 2128 O O . ILE A 1 270 ? 0.150 9.084 -13.157 1.00 61.62 270 ILE A O 1
ATOM 2132 N N . THR A 1 271 ? 1.615 10.772 -13.344 1.00 51.47 271 THR A N 1
ATOM 2133 C CA . THR A 1 271 ? 2.090 10.467 -14.705 1.00 51.47 271 THR A CA 1
ATOM 2134 C C . THR A 1 271 ? 3.114 9.339 -14.792 1.00 51.47 271 THR A C 1
ATOM 2136 O O . THR A 1 271 ? 3.453 8.922 -15.895 1.00 51.47 271 THR A O 1
ATOM 2139 N N . HIS A 1 272 ? 3.595 8.814 -13.666 1.00 43.81 272 HIS A N 1
ATOM 2140 C CA . HIS A 1 272 ? 4.579 7.731 -13.660 1.00 43.81 272 HIS A CA 1
ATOM 2141 C C . HIS A 1 272 ? 3.906 6.426 -13.236 1.00 43.81 272 HIS A C 1
ATOM 2143 O O . HIS A 1 272 ? 3.398 6.338 -12.117 1.00 43.81 272 HIS A O 1
ATOM 2149 N N . ARG A 1 273 ? 3.853 5.459 -14.158 1.00 43.69 273 ARG A N 1
ATOM 2150 C CA . ARG A 1 273 ? 3.414 4.071 -13.957 1.00 43.69 273 ARG A CA 1
ATOM 2151 C C . ARG A 1 273 ? 4.618 3.155 -13.937 1.00 43.69 273 ARG A C 1
ATOM 2153 O O . ARG A 1 273 ? 5.455 3.341 -14.839 1.00 43.69 273 ARG A O 1
#

Mean predicted aligned error: 11.58 Å

Nearest PDB structures (foldseek):
  2x7s-assembly1_A  TM=9.306E-01  e=1.237E-11  Homo sapiens
  3mdz-assembly1_A  TM=8.994E-01  e=8.822E-11  Homo sapiens
  1dmy-assembly2_B  TM=8.876E-01  e=1.608E-10  Mus musculus
  2w2j-assembly1_A  TM=8.946E-01  e=3.645E-10  Homo sapiens
  3fw3-assembly2_B  TM=8.048E-01  e=4.437E-08  Homo sapiens

Sequence (273 aa):
IVFKINVEQSVVLSSGPLSYQYTISNLTLHFGRENNRGSEHTISGVQFPGELQLYAYNSQLYSNWTEAKHEANGLAAISVLISFSKNSNQANTQLKHITHALKNITHRGPDFWGRLNPKWSHCNKGRRQSPIDINPELLLYDPGLLPVNINGDHVSGKLINTGRSIVFKINVEQSVVLSSGPLSYQYTISNLTLHFGRENNRGSEHTISGVQFPGELQLYAYNSQLYSNWTEAKHEANGLAAISVLISFSKNSNQANTQLKHITHALKNITHR

InterPro domains:
  IPR001148 Alpha carbonic anhydrase domain [PF00194] (109-272)
  IPR001148 Alpha carbonic anhydrase domain [PS51144] (1-89)
  IPR001148 Alpha carbonic anhydrase domain [PS51144] (98-273)
  IPR001148 Alpha carbonic anhydrase domain [SM01057] (102-273)
  IPR023561 Carbonic anhydrase, alpha-class [PTHR18952] (109-271)
  IPR036398 Alpha carbonic anhydrase domain superfamily [G3DSA:3.10.200.10] (2-107)
  IPR036398 Alpha carbonic anhydrase domain superfamily [G3DSA:3.10.200.10] (108-273)
  IPR036398 Alpha carbonic anhydrase domain superfamily [SSF51069] (4-108)
  IPR036398 Alpha carbonic anhydrase domain superfamily [SSF51069] (107-271)

Secondary structure (DSSP, 8-state):
-EEEEE-SS-PEE-STT-SS-EEEEEEEEEE-SSTTSS-SSEETTEE-SEEEEEEEEETTT-SSHHHHTTSTT-EEEEEEEE---S-GGG--GGGHHHHHHHHT----SGGGHHHH-GGGTHHHH-SS-S--EE-GGGPPP-TT-PPEEEE-----EEEEE-SSSEEEEEPTT---EEEETT-SS-EEEEEEEEEE-SSTT---SSEETTEEPSEEEEEEEEETTT-SSHHHHTTSTT-EEEEEEEE---S-GGG--STHHHHHHHHHT----

Foldseek 3Di:
DKDKDADPDWDWDDDDPQPAIWTFGIKIKFADPDQQGTDLDDDVPGRGRMKIKTKTFRVVVDVDLVVLVVDVSGIDMDIDGDHDDPDPVPDDPVCVVVVVVVVVCPDDDLCCQLVVDVVRVCSPVPPDDDDEAAEPVPDDDDPPFDDKDKDFDDFDFDFDDPVQWIKTATDPVGWIWIDGGPAPAIWTFGMKIKWADPDQFATDRYHYPNGHGRIKIKTKTARVVPDVDPVVLVVDDSGIDMDIDGDHDDPDPVPDDPVCVVVVVVVVVVSGD

Radius of gyration: 23.14 Å; Cα contacts (8 Å, |Δi|>4): 490; chains: 1; bounding box: 59×40×59 Å